Protein AF-0000000087529225 (afdb_homodimer)

pLDDT: mean 86.47, std 19.65, range [31.52, 98.88]

Foldseek 3Di:
DPPPPPDPPPPPCPVPPPAFEEEEEAQDPVVVVVLCVLVVVVPHHYDYHNALVRSLVCCQVVVGQAYEAEQDGPPAGRLRSLLSQCVDPRRVLRAYEYEYQDDDPVVQVSNVVSPHPYYHYPPDDSVRVVVVVVVVSVVSVVVVVVVVVVVVVVVCVVVVPPPPDD/DPPPPPDPPPPPCPVPPPAFEEEEEAQDPVVVVVLCVLVVVVRHHYDYHNALVRSLVCCQVVVGQAYEAEQDGPPAGRLRSLLSQCVDPRRVLRAYEYEYQDDDPVVQVSNVVSPHPYYHYPPDDSVRVVVVVVVVSVVSVVVVVVVVVVVVVVVCVVVVPPPPDD

Solvent-accessible surface area (backbone atoms only — not comparable to full-atom values): 17916 Å² total; per-residue (Å²): 133,80,78,75,76,74,71,75,75,69,75,70,68,75,61,74,73,85,55,55,36,34,35,41,27,36,56,44,70,67,60,46,50,53,51,44,54,56,43,43,76,73,57,35,42,77,46,78,25,57,26,22,62,53,34,44,51,44,42,67,76,64,58,41,54,31,35,40,33,28,40,85,36,61,98,31,27,25,53,56,27,41,31,56,36,48,69,32,89,90,37,41,79,43,46,33,34,37,47,22,76,70,71,49,66,70,50,50,51,50,38,46,72,32,59,40,44,40,78,44,50,56,81,67,53,65,69,51,53,51,38,48,51,51,22,44,40,35,24,43,49,53,49,52,50,50,50,49,52,49,52,53,50,50,50,49,54,60,57,64,64,58,69,80,75,126,134,80,76,73,77,75,69,76,75,67,74,71,69,76,61,74,73,85,55,55,36,33,35,40,27,38,56,44,69,67,61,48,51,53,52,45,53,57,43,42,75,73,56,38,41,77,45,77,26,56,27,22,60,51,32,43,52,42,42,68,75,65,58,41,53,32,35,38,34,29,40,85,35,63,98,32,26,25,54,57,26,41,31,55,36,49,69,32,88,90,35,41,78,43,46,32,35,37,47,22,76,70,70,49,66,70,50,50,51,50,39,47,72,30,59,40,45,41,79,44,50,54,83,67,53,66,68,52,52,51,38,48,52,50,22,44,42,35,24,44,48,52,50,50,50,50,51,50,51,50,52,52,50,50,49,48,53,60,57,64,64,57,69,79,76,125

Radius of gyration: 24.23 Å; Cα contacts (8 Å, |Δi|>4): 514; chains: 2; bounding box: 73×63×76 Å

Structure (mmCIF, N/CA/C/O backbone):
data_AF-0000000087529225-model_v1
#
loop_
_entity.id
_entity.type
_entity.pdbx_description
1 polymer 'Twitching motility two-component system response regulator PilH'
#
loop_
_atom_site.group_PDB
_atom_site.id
_atom_site.type_symbol
_atom_site.label_atom_id
_atom_site.label_alt_id
_atom_site.label_comp_id
_atom_site.label_asym_id
_atom_site.label_entity_id
_atom_site.label_seq_id
_atom_site.pdbx_PDB_ins_code
_atom_site.Cartn_x
_atom_site.Cartn_y
_atom_site.Cartn_z
_atom_site.occupancy
_atom_site.B_iso_or_equiv
_atom_site.auth_seq_id
_atom_site.auth_comp_id
_atom_site.auth_asym_id
_atom_site.auth_atom_id
_atom_site.pdbx_PDB_model_num
ATOM 1 N N . MET A 1 1 ? 51.156 -1.366 -41.594 1 32.38 1 MET A N 1
ATOM 2 C CA . MET A 1 1 ? 49.812 -1.894 -41.406 1 32.38 1 MET A CA 1
ATOM 3 C C . MET A 1 1 ? 49.281 -1.625 -40 1 32.38 1 MET A C 1
ATOM 5 O O . MET A 1 1 ? 49.75 -2.248 -39.062 1 32.38 1 MET A O 1
ATOM 9 N N . VAL A 1 2 ? 48.969 -0.356 -39.781 1 34.97 2 VAL A N 1
ATOM 10 C CA . VAL A 1 2 ? 48.656 0.176 -38.469 1 34.97 2 VAL A CA 1
ATOM 11 C C . VAL A 1 2 ? 47.375 -0.429 -37.969 1 34.97 2 VAL A C 1
ATOM 13 O O . VAL A 1 2 ? 46.312 -0.301 -38.594 1 34.97 2 VAL A O 1
ATOM 16 N N . LYS A 1 3 ? 47.5 -1.558 -37.188 1 36.16 3 LYS A N 1
ATOM 17 C CA . LYS A 1 3 ? 46.375 -2.164 -36.469 1 36.16 3 LYS A CA 1
ATOM 18 C C . LYS A 1 3 ? 45.531 -1.103 -35.781 1 36.16 3 LYS A C 1
ATOM 20 O O . LYS A 1 3 ? 46.031 -0.228 -35.094 1 36.16 3 LYS A O 1
ATOM 25 N N . SER A 1 4 ? 44.344 -0.767 -36.344 1 38.09 4 SER A N 1
ATOM 26 C CA . SER A 1 4 ? 43.344 0.167 -35.844 1 38.09 4 SER A CA 1
ATOM 27 C C . SER A 1 4 ? 42.969 -0.155 -34.406 1 38.09 4 SER A C 1
ATOM 29 O O . SER A 1 4 ? 42.656 -1.3 -34.094 1 38.09 4 SER A O 1
ATOM 31 N N . ARG A 1 5 ? 43.469 0.561 -33.469 1 34.09 5 ARG A N 1
ATOM 32 C CA . ARG A 1 5 ? 43.156 0.469 -32.062 1 34.09 5 ARG A CA 1
ATOM 33 C C . ARG A 1 5 ? 41.656 0.475 -31.828 1 34.09 5 ARG A C 1
ATOM 35 O O . ARG A 1 5 ? 40.969 1.428 -32.219 1 34.09 5 ARG A O 1
ATOM 42 N N . LYS A 1 6 ? 41.031 -0.716 -31.969 1 31.52 6 LYS A N 1
ATOM 43 C CA . LYS A 1 6 ? 39.625 -0.774 -31.594 1 31.52 6 LYS A CA 1
ATOM 44 C C . LYS A 1 6 ? 39.375 -0.018 -30.281 1 31.52 6 LYS A C 1
ATOM 46 O O . LYS A 1 6 ? 40.094 -0.219 -29.297 1 31.52 6 LYS A O 1
ATOM 51 N N . LYS A 1 7 ? 38.812 1.205 -30.375 1 37.34 7 LYS A N 1
ATOM 52 C CA . LYS A 1 7 ? 38.344 1.979 -29.234 1 37.34 7 LYS A CA 1
ATOM 53 C C . LYS A 1 7 ? 37.656 1.089 -28.203 1 37.34 7 LYS A C 1
ATOM 55 O O . LYS A 1 7 ? 36.875 0.217 -28.578 1 37.34 7 LYS A O 1
ATOM 60 N N . PRO A 1 8 ? 38.188 0.922 -27.016 1 37.97 8 PRO A N 1
ATOM 61 C CA . PRO A 1 8 ? 37.5 0.118 -26.016 1 37.97 8 PRO A CA 1
ATOM 62 C C . PRO A 1 8 ? 36 0.405 -25.953 1 37.97 8 PRO A C 1
ATOM 64 O O . PRO A 1 8 ? 35.562 1.538 -26.188 1 37.97 8 PRO A O 1
ATOM 67 N N . SER A 1 9 ? 35.125 -0.559 -26.406 1 38.66 9 SER A N 1
ATOM 68 C CA . SER A 1 9 ? 33.688 -0.423 -26.266 1 38.66 9 SER A CA 1
ATOM 69 C C . SER A 1 9 ? 33.312 0.166 -24.906 1 38.66 9 SER A C 1
ATOM 71 O O . SER A 1 9 ? 33.906 -0.195 -23.891 1 38.66 9 SER A O 1
ATOM 73 N N . THR A 1 10 ? 32.969 1.431 -24.859 1 37.94 10 THR A N 1
ATOM 74 C CA . THR A 1 10 ? 32.375 2.043 -23.672 1 37.94 10 THR A CA 1
ATOM 75 C C . THR A 1 10 ? 31.516 1.026 -22.906 1 37.94 10 THR A C 1
ATOM 77 O O . THR A 1 10 ? 30.75 0.284 -23.516 1 37.94 10 THR A O 1
ATOM 80 N N . PRO A 1 11 ? 32 0.512 -21.812 1 38.72 11 PRO A N 1
ATOM 81 C CA . PRO A 1 11 ? 31.109 -0.382 -21.078 1 38.72 11 PRO A CA 1
ATOM 82 C C . PRO A 1 11 ? 29.641 0.011 -21.219 1 38.72 11 PRO A C 1
ATOM 84 O O . PRO A 1 11 ? 29.297 1.196 -21.141 1 38.72 11 PRO A O 1
ATOM 87 N N . THR A 1 12 ? 28.906 -0.592 -22.109 1 34.75 12 THR A N 1
ATOM 88 C CA . THR A 1 12 ? 27.453 -0.437 -22.047 1 34.75 12 THR A CA 1
ATOM 89 C C . THR A 1 12 ? 26.9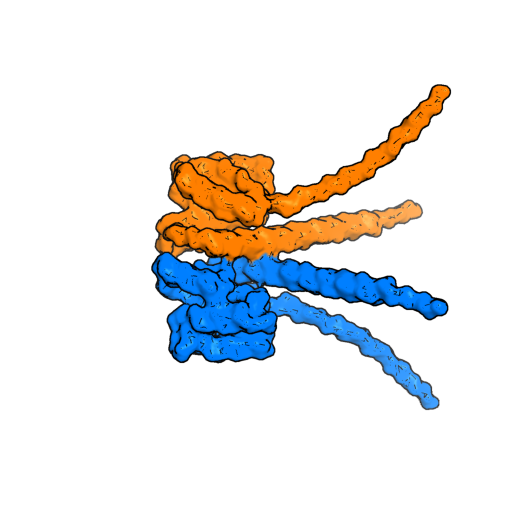84 -0.366 -20.594 1 34.75 12 THR A C 1
ATOM 91 O O . THR A 1 12 ? 27.297 -1.241 -19.797 1 34.75 12 THR A O 1
ATOM 94 N N . HIS A 1 13 ? 27.125 0.715 -19.984 1 36.78 13 HIS A N 1
ATOM 95 C CA . HIS A 1 13 ? 26.344 0.813 -18.75 1 36.78 13 HIS A CA 1
ATOM 96 C C . HIS A 1 13 ? 25.062 -0.027 -18.828 1 36.78 13 HIS A C 1
ATOM 98 O O . HIS A 1 13 ? 24.172 0.275 -19.625 1 36.78 13 HIS A O 1
ATOM 104 N N . GLN A 1 14 ? 25.109 -1.341 -19.078 1 36.12 14 GLN A N 1
ATOM 105 C CA . GLN A 1 14 ? 23.844 -2.037 -18.859 1 36.12 14 GLN A CA 1
ATOM 106 C C . GLN A 1 14 ? 22.953 -1.264 -17.891 1 36.12 14 GLN A C 1
ATOM 108 O O . GLN A 1 14 ? 23.172 -1.301 -16.672 1 36.12 14 GLN A O 1
ATOM 113 N N . GLY A 1 15 ? 22.766 -0.135 -18.094 1 37.72 15 GLY A N 1
ATOM 114 C CA . GLY A 1 15 ? 21.797 0.686 -17.375 1 37.72 15 GLY A CA 1
ATOM 115 C C . GLY A 1 15 ? 20.578 -0.089 -16.906 1 37.72 15 GLY A C 1
ATOM 116 O O . GLY A 1 15 ? 19.984 -0.825 -17.688 1 37.72 15 GLY A O 1
ATOM 117 N N . SER A 1 16 ? 20.438 -0.776 -15.719 1 44.69 16 SER A N 1
ATOM 118 C CA . SER A 1 16 ? 19.25 -1.349 -15.086 1 44.69 16 SER A CA 1
ATOM 119 C C . SER A 1 16 ? 17.969 -0.831 -15.727 1 44.69 16 SER A C 1
ATOM 121 O O . SER A 1 16 ? 17.828 0.375 -15.938 1 44.69 16 SER A O 1
ATOM 123 N N . ASN A 1 17 ? 17.547 -1.465 -16.797 1 48.91 17 ASN A N 1
ATOM 124 C CA . ASN A 1 17 ? 16.266 -1.143 -17.422 1 48.91 17 ASN A CA 1
ATOM 125 C C . ASN A 1 17 ? 15.32 -0.458 -16.453 1 48.91 17 ASN A C 1
ATOM 127 O O . ASN A 1 17 ? 14.938 -1.044 -15.43 1 48.91 17 ASN A O 1
ATOM 131 N N . LEU A 1 18 ? 15.219 0.777 -16.469 1 60.97 18 LEU A N 1
ATOM 132 C CA . LEU A 1 18 ? 14.562 1.818 -15.68 1 60.97 18 LEU A CA 1
ATOM 133 C C . LEU A 1 18 ? 13.086 1.509 -15.5 1 60.97 18 LEU A C 1
ATOM 135 O O . LEU A 1 18 ? 12.461 1.979 -14.539 1 60.97 18 LEU A O 1
ATOM 139 N N . THR A 1 19 ? 12.547 0.558 -16.391 1 83.75 19 THR A N 1
ATOM 140 C CA . THR A 1 19 ? 11.117 0.334 -16.234 1 83.75 19 THR A CA 1
ATOM 141 C C . THR A 1 19 ? 10.859 -0.854 -15.305 1 83.75 19 THR A C 1
ATOM 143 O O . THR A 1 19 ? 11.477 -1.91 -15.453 1 83.75 19 THR A O 1
ATOM 146 N N . LYS A 1 20 ? 10.039 -0.73 -14.383 1 93.38 20 LYS A N 1
ATOM 147 C CA . LYS A 1 20 ? 9.688 -1.783 -13.438 1 93.38 20 LYS A CA 1
ATOM 148 C C . LYS A 1 20 ? 8.75 -2.807 -14.07 1 93.38 20 LYS A C 1
ATOM 150 O O . LYS A 1 20 ? 7.848 -2.443 -14.828 1 93.38 20 LYS A O 1
ATOM 155 N N . LYS A 1 21 ? 9.102 -4.102 -13.883 1 96.75 21 LYS A N 1
ATOM 156 C CA . LYS A 1 21 ? 8.359 -5.223 -14.453 1 96.75 21 LYS A CA 1
ATOM 157 C C . LYS A 1 21 ? 7.344 -5.773 -13.453 1 96.75 21 LYS A C 1
ATOM 159 O O . LYS A 1 21 ? 7.695 -6.09 -12.312 1 96.75 21 LYS A O 1
ATOM 164 N N . LEU A 1 22 ? 6.043 -5.891 -13.906 1 98.44 22 LEU A N 1
ATOM 165 C CA . LEU A 1 22 ? 4.973 -6.418 -13.07 1 98.44 22 LEU A CA 1
ATOM 166 C C . LEU A 1 22 ? 4.422 -7.719 -13.648 1 98.44 22 LEU A C 1
ATOM 168 O O . LEU A 1 22 ? 4.281 -7.852 -14.867 1 98.44 22 LEU A O 1
ATOM 172 N N . LEU A 1 23 ? 4.141 -8.664 -12.789 1 98.81 23 LEU A N 1
ATOM 173 C CA . LEU A 1 23 ? 3.406 -9.867 -13.164 1 98.81 23 LEU A CA 1
ATOM 174 C C . LEU A 1 23 ? 1.959 -9.797 -12.688 1 98.81 23 LEU A C 1
ATOM 176 O O . LEU A 1 23 ? 1.701 -9.602 -11.5 1 98.81 23 LEU A O 1
ATOM 180 N N . VAL A 1 24 ? 1.061 -9.891 -13.648 1 98.88 24 VAL A N 1
ATOM 181 C CA . VAL A 1 24 ? -0.365 -9.906 -13.336 1 98.88 24 VAL A CA 1
ATOM 182 C C . VAL A 1 24 ? -0.939 -11.289 -13.625 1 98.88 24 VAL A C 1
ATOM 184 O O . VAL A 1 24 ? -0.832 -11.789 -14.75 1 98.88 24 VAL A O 1
ATOM 187 N N . VAL A 1 25 ? -1.545 -11.898 -12.586 1 98.88 25 VAL A N 1
ATOM 188 C CA . VAL A 1 25 ? -2.078 -13.25 -12.695 1 98.88 25 VAL A CA 1
ATOM 189 C C . VAL A 1 25 ? -3.588 -13.234 -12.477 1 98.88 25 VAL A C 1
ATOM 191 O O . VAL A 1 25 ? -4.059 -12.883 -11.391 1 98.88 25 VAL A O 1
ATOM 194 N N . ASP A 1 26 ? -4.301 -13.609 -13.477 1 98.69 26 ASP A N 1
ATOM 195 C CA . ASP A 1 26 ? -5.762 -13.633 -13.477 1 98.69 26 ASP A CA 1
ATOM 196 C C . ASP A 1 26 ? -6.301 -14.531 -14.578 1 98.69 26 ASP A C 1
ATOM 198 O O . ASP A 1 26 ? -5.777 -14.547 -15.695 1 98.69 26 ASP A O 1
ATOM 202 N N . ASP A 1 27 ? -7.363 -15.266 -14.266 1 98.12 27 ASP A N 1
ATOM 203 C CA . ASP A 1 27 ? -7.855 -16.172 -15.297 1 98.12 27 ASP A CA 1
ATOM 204 C C . ASP A 1 27 ? -8.875 -15.492 -16.203 1 98.12 27 ASP A C 1
ATOM 206 O O . ASP A 1 27 ? -9.328 -16.078 -17.188 1 98.12 27 ASP A O 1
ATOM 210 N N . SER A 1 28 ? -9.273 -14.297 -15.891 1 97.69 28 SER A N 1
ATOM 211 C CA . SER A 1 28 ? -10.172 -13.516 -16.734 1 97.69 28 SER A CA 1
ATOM 212 C C . SER A 1 28 ? -9.383 -12.68 -17.75 1 97.69 28 SER A C 1
ATOM 214 O O . SER A 1 28 ? -8.703 -11.727 -17.375 1 97.69 28 SER A O 1
ATOM 216 N N . PRO A 1 29 ? -9.516 -13 -19.031 1 97.81 29 PRO A N 1
ATOM 217 C CA . PRO A 1 29 ? -8.828 -12.188 -20.031 1 97.81 29 PRO A CA 1
ATOM 218 C C . PRO A 1 29 ? -9.234 -10.711 -19.984 1 97.81 29 PRO A C 1
ATOM 220 O O . PRO A 1 29 ? -8.414 -9.836 -20.266 1 97.81 29 PRO A O 1
ATOM 223 N N . VAL A 1 30 ? -10.461 -10.445 -19.656 1 97.75 30 VAL A N 1
ATOM 224 C CA . VAL A 1 30 ? -10.969 -9.078 -19.562 1 97.75 30 VAL A CA 1
ATOM 225 C C . VAL A 1 30 ? -10.258 -8.336 -18.438 1 97.75 30 VAL A C 1
ATOM 227 O O . VAL A 1 30 ? -9.789 -7.215 -18.609 1 97.75 30 VAL A O 1
ATOM 230 N N . GLU A 1 31 ? -10.18 -8.984 -17.219 1 97.12 31 GLU A N 1
ATOM 231 C CA . GLU A 1 31 ? -9.492 -8.383 -16.094 1 97.12 31 GLU A CA 1
ATOM 232 C C . GLU A 1 31 ? -8.023 -8.117 -16.406 1 97.12 31 GLU A C 1
ATOM 234 O O . GLU A 1 31 ? -7.488 -7.062 -16.062 1 97.12 31 GLU A O 1
ATOM 239 N N . LEU A 1 32 ? -7.387 -9.102 -17.109 1 98.25 32 LEU A N 1
ATOM 240 C CA . LEU A 1 32 ? -5.988 -8.945 -17.5 1 98.25 32 LEU A CA 1
ATOM 241 C C . LEU A 1 32 ? -5.809 -7.734 -18.406 1 98.25 32 LEU A C 1
ATOM 243 O O . LEU A 1 32 ? -4.863 -6.961 -18.234 1 98.25 32 LEU A O 1
ATOM 247 N N . GLN A 1 33 ? -6.684 -7.555 -19.312 1 98 33 GLN A N 1
ATOM 248 C CA . GLN A 1 33 ? -6.59 -6.457 -20.266 1 98 33 GLN A CA 1
ATOM 249 C C . GLN A 1 33 ? -6.785 -5.109 -19.578 1 98 33 GLN A C 1
ATOM 251 O O . GLN A 1 33 ? -6.09 -4.141 -19.891 1 98 33 GLN A O 1
ATOM 256 N N . ILE A 1 34 ? -7.723 -5.035 -18.656 1 97.31 34 ILE A N 1
ATOM 257 C CA . ILE A 1 34 ? -8 -3.803 -17.922 1 97.31 34 ILE A CA 1
ATOM 258 C C . ILE A 1 34 ? -6.773 -3.393 -17.109 1 97.31 34 ILE A C 1
ATOM 260 O O . ILE A 1 34 ? -6.324 -2.246 -17.203 1 97.31 34 ILE A O 1
ATOM 264 N N . ILE A 1 35 ? -6.215 -4.336 -16.391 1 97.94 35 ILE A N 1
ATOM 265 C CA . ILE A 1 35 ? -5.062 -4.066 -15.531 1 97.94 35 ILE A CA 1
ATOM 266 C C . ILE A 1 35 ? -3.854 -3.715 -16.391 1 97.94 35 ILE A C 1
ATOM 268 O O . ILE A 1 35 ? -3.1 -2.795 -16.062 1 97.94 35 ILE A O 1
ATOM 272 N N . TYR A 1 36 ? -3.719 -4.43 -17.5 1 97.75 36 TYR A N 1
ATOM 273 C CA . TYR A 1 36 ? -2.645 -4.148 -18.438 1 97.75 36 TYR A CA 1
ATOM 274 C C . TYR A 1 36 ? -2.711 -2.705 -18.922 1 97.75 36 TYR A C 1
ATOM 276 O O . TYR A 1 36 ? -1.704 -1.992 -18.906 1 97.75 36 TYR A O 1
ATOM 284 N N . LYS A 1 37 ? -3.836 -2.293 -19.312 1 97.69 37 LYS A N 1
ATOM 285 C CA . LYS A 1 37 ? -4.004 -0.944 -19.844 1 97.69 37 LYS A CA 1
ATOM 286 C C . LYS A 1 37 ? -3.67 0.108 -18.797 1 97.69 37 LYS A C 1
ATOM 288 O O . LYS A 1 37 ? -2.955 1.072 -19.078 1 97.69 37 LYS A O 1
ATOM 293 N N . VAL A 1 38 ? -4.133 -0.126 -17.594 1 97.5 38 VAL A N 1
ATOM 294 C CA . VAL A 1 38 ? -3.934 0.833 -16.516 1 97.5 38 VAL A CA 1
ATOM 295 C C . VAL A 1 38 ? -2.447 0.943 -16.188 1 97.5 38 VAL A C 1
ATOM 297 O O . VAL A 1 38 ? -1.898 2.047 -16.125 1 97.5 38 VAL A O 1
ATOM 300 N N . LEU A 1 39 ? -1.765 -0.178 -16.078 1 97.81 39 LEU A N 1
ATOM 301 C CA . LEU A 1 39 ? -0.396 -0.199 -15.57 1 97.81 39 LEU A CA 1
ATOM 302 C C . LEU A 1 39 ? 0.597 0.114 -16.688 1 97.81 39 LEU A C 1
ATOM 304 O O . LEU A 1 39 ? 1.631 0.742 -16.438 1 97.81 39 LEU A O 1
ATOM 308 N N . SER A 1 40 ? 0.314 -0.345 -17.922 1 97.06 40 SER A N 1
ATOM 309 C CA . SER A 1 40 ? 1.206 -0.045 -19.047 1 97.06 40 SER A CA 1
ATOM 310 C C . SER A 1 40 ? 1.242 1.451 -19.328 1 97.06 40 SER A C 1
ATOM 312 O O . SER A 1 40 ? 2.297 1.999 -19.656 1 97.06 40 SER A O 1
ATOM 314 N N . LYS A 1 41 ? 0.144 2.107 -19.203 1 96.38 41 LYS A N 1
ATOM 315 C CA . LYS A 1 41 ? 0.068 3.549 -19.422 1 96.38 41 LYS A CA 1
ATOM 316 C C . LYS A 1 41 ? 0.923 4.309 -18.422 1 96.38 41 LYS A C 1
ATOM 318 O O . LYS A 1 41 ? 1.427 5.395 -18.719 1 96.38 41 LYS A O 1
ATOM 323 N N . ALA A 1 42 ? 1.09 3.693 -17.281 1 95.25 42 ALA A N 1
ATOM 324 C CA . ALA A 1 42 ? 1.886 4.316 -16.219 1 95.25 42 ALA A CA 1
ATOM 325 C C . ALA A 1 42 ? 3.373 4.047 -16.422 1 95.25 42 ALA A C 1
ATOM 327 O O . ALA A 1 42 ? 4.207 4.508 -15.641 1 95.25 42 ALA A O 1
ATOM 328 N N . GLY A 1 43 ? 3.76 3.211 -17.406 1 95.44 43 GLY A N 1
ATOM 329 C CA . GLY A 1 43 ? 5.156 3.037 -17.781 1 95.44 43 GLY A CA 1
ATOM 330 C C . GLY A 1 43 ? 5.738 1.716 -17.312 1 95.44 43 GLY A C 1
ATOM 331 O O . GLY A 1 43 ? 6.945 1.492 -17.422 1 95.44 43 GLY A O 1
ATOM 332 N N . TYR A 1 44 ? 4.91 0.841 -16.859 1 96.81 44 TYR A N 1
ATOM 333 C CA . TYR A 1 44 ? 5.395 -0.456 -16.391 1 96.81 44 TYR A CA 1
ATOM 334 C C . TYR A 1 44 ? 5.445 -1.455 -17.547 1 96.81 44 TYR A C 1
ATOM 336 O O . TYR A 1 44 ? 4.656 -1.367 -18.484 1 96.81 44 TYR A O 1
ATOM 344 N N . THR A 1 45 ? 6.367 -2.324 -17.453 1 97.25 45 THR A N 1
ATOM 345 C CA . THR A 1 45 ? 6.328 -3.521 -18.297 1 97.25 45 THR A CA 1
ATOM 346 C C . THR A 1 45 ? 5.477 -4.605 -17.641 1 97.25 45 THR A C 1
ATOM 348 O O . THR A 1 45 ? 5.641 -4.902 -16.453 1 97.25 45 THR A O 1
ATOM 351 N N . ILE A 1 46 ? 4.605 -5.215 -18.453 1 98.19 46 ILE A N 1
ATOM 352 C CA . ILE A 1 46 ? 3.639 -6.125 -17.844 1 98.19 46 ILE A CA 1
ATOM 353 C C . ILE A 1 46 ? 3.777 -7.512 -18.469 1 98.19 46 ILE A C 1
ATOM 355 O O . ILE A 1 46 ? 3.768 -7.652 -19.688 1 98.19 46 ILE A O 1
ATOM 359 N N . ILE A 1 47 ? 3.938 -8.453 -17.672 1 98.19 47 ILE A N 1
ATOM 360 C CA . ILE A 1 47 ? 3.76 -9.844 -18.062 1 98.19 47 ILE A CA 1
ATOM 361 C C . ILE A 1 47 ? 2.498 -10.406 -17.406 1 98.19 47 ILE A C 1
ATOM 363 O O . ILE A 1 47 ? 2.129 -10 -16.297 1 98.19 47 ILE A O 1
ATOM 367 N N . THR A 1 48 ? 1.856 -11.336 -18.141 1 98.5 48 THR A N 1
ATOM 368 C CA . THR A 1 48 ? 0.59 -11.852 -17.625 1 98.5 48 THR A CA 1
ATOM 369 C C . THR A 1 48 ? 0.633 -13.375 -17.516 1 98.5 48 THR A C 1
ATOM 371 O O . THR A 1 48 ? 1.442 -14.031 -18.172 1 98.5 48 THR A O 1
ATOM 374 N N . ALA A 1 49 ? -0.108 -13.898 -16.625 1 98.44 49 ALA A N 1
ATOM 375 C CA . ALA A 1 49 ? -0.385 -15.32 -16.469 1 98.44 49 ALA A CA 1
ATOM 376 C C . ALA A 1 49 ? -1.878 -15.57 -16.281 1 98.44 49 ALA A C 1
ATOM 378 O O . ALA A 1 49 ? -2.572 -14.766 -15.648 1 98.44 49 ALA A O 1
ATOM 379 N N . SER A 1 50 ? -2.359 -16.766 -16.688 1 97.94 50 SER A N 1
ATOM 380 C CA . SER A 1 50 ? -3.801 -16.984 -16.719 1 97.94 50 SER A CA 1
ATOM 381 C C . SER A 1 50 ? -4.238 -18 -15.672 1 97.94 50 SER A C 1
ATOM 383 O O . SER A 1 50 ? -5.414 -18.359 -15.602 1 97.94 50 SER A O 1
ATOM 385 N N . ASP A 1 51 ? -3.291 -18.484 -14.953 1 97.94 51 ASP A N 1
ATOM 386 C CA . ASP A 1 51 ? -3.611 -19.359 -13.828 1 97.94 51 ASP A CA 1
ATOM 387 C C . ASP A 1 51 ? -2.479 -19.375 -12.805 1 97.94 51 ASP A C 1
ATOM 389 O O . ASP A 1 51 ? -1.404 -18.812 -13.055 1 97.94 51 ASP A O 1
ATOM 393 N N . GLY A 1 52 ? -2.715 -20 -11.664 1 98.25 52 GLY A N 1
ATOM 394 C CA . GLY A 1 52 ? -1.779 -19.969 -10.555 1 98.25 52 GLY A CA 1
ATOM 395 C C . GLY A 1 52 ? -0.472 -20.672 -10.852 1 98.25 52 GLY A C 1
ATOM 396 O O . GLY A 1 52 ? 0.593 -20.234 -10.406 1 98.25 52 GLY A O 1
ATOM 397 N N . VAL A 1 53 ? -0.552 -21.766 -11.609 1 98.5 53 VAL A N 1
ATOM 398 C CA . VAL A 1 53 ? 0.643 -22.531 -11.953 1 98.5 53 VAL A CA 1
ATOM 399 C C . VAL A 1 53 ? 1.556 -21.688 -12.844 1 98.5 53 VAL A C 1
ATOM 401 O O . VAL A 1 53 ? 2.748 -21.547 -12.562 1 98.5 53 VAL A O 1
ATOM 404 N N . GLU A 1 54 ? 0.963 -21.109 -13.805 1 98.44 54 GLU A N 1
ATOM 405 C CA . GLU A 1 54 ? 1.72 -20.234 -14.695 1 98.44 54 GLU A CA 1
ATOM 406 C C . GLU A 1 54 ? 2.285 -19.031 -13.945 1 98.44 54 GLU A C 1
ATOM 408 O O . GLU A 1 54 ? 3.402 -18.594 -14.219 1 98.44 54 GLU A O 1
ATOM 413 N N . GLY A 1 55 ? 1.497 -18.5 -13.008 1 98.69 55 GLY A N 1
ATOM 414 C CA . GLY A 1 55 ? 1.945 -17.391 -12.195 1 98.69 55 GLY A CA 1
ATOM 415 C C . GLY A 1 55 ? 3.205 -17.688 -11.406 1 98.69 55 GLY A C 1
ATOM 416 O O . GLY A 1 55 ? 4.145 -16.891 -11.391 1 98.69 55 GLY A O 1
ATOM 417 N N . VAL A 1 56 ? 3.227 -18.828 -10.805 1 98.69 56 VAL A N 1
ATOM 418 C CA . VAL A 1 56 ? 4.375 -19.234 -10 1 98.69 56 VAL A CA 1
ATOM 419 C C . VAL A 1 56 ? 5.586 -19.453 -10.898 1 98.69 56 VAL A C 1
ATOM 421 O O . VAL A 1 56 ? 6.699 -19.031 -10.57 1 98.69 56 VAL A O 1
ATOM 424 N N . GLU A 1 57 ? 5.34 -20.109 -12.031 1 98.62 57 GLU A N 1
ATOM 425 C CA . GLU A 1 57 ? 6.418 -20.375 -12.984 1 98.62 57 GLU A CA 1
ATOM 426 C C . GLU A 1 57 ? 7.043 -19.078 -13.492 1 98.62 57 GLU A C 1
ATOM 428 O O . GLU A 1 57 ? 8.266 -18.938 -13.539 1 98.62 57 GLU A O 1
ATOM 433 N N . LYS A 1 58 ? 6.23 -18.125 -13.797 1 98.69 58 LYS A N 1
ATOM 434 C CA . LYS A 1 58 ? 6.723 -16.859 -14.352 1 98.69 58 LYS A CA 1
ATOM 435 C C . LYS A 1 58 ? 7.375 -16 -13.273 1 98.69 58 LYS A C 1
ATOM 437 O O . LYS A 1 58 ? 8.312 -15.258 -13.547 1 98.69 58 LYS A O 1
ATOM 442 N N . ALA A 1 59 ? 6.852 -16.094 -12.039 1 98.56 59 ALA A N 1
ATOM 443 C CA . ALA A 1 59 ? 7.523 -15.406 -10.938 1 98.56 59 ALA A CA 1
ATOM 444 C C . ALA A 1 59 ? 8.977 -15.859 -10.82 1 98.56 59 ALA A C 1
ATOM 446 O O . ALA A 1 59 ? 9.875 -15.031 -10.625 1 98.56 59 ALA A O 1
ATOM 447 N N . LEU A 1 60 ? 9.156 -17.156 -11.008 1 98.06 60 LEU A N 1
ATOM 448 C CA . LEU A 1 60 ? 10.484 -17.75 -10.875 1 98.06 60 LEU A CA 1
ATOM 449 C C . LEU A 1 60 ? 11.359 -17.406 -12.07 1 98.06 60 LEU A C 1
ATOM 451 O O . LEU A 1 6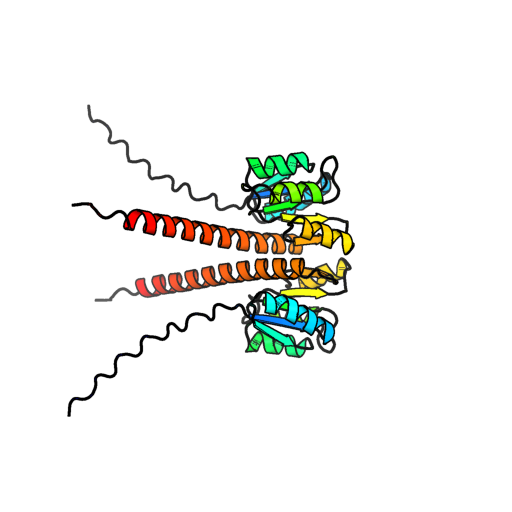0 ? 12.531 -17.047 -11.906 1 98.06 60 LEU A O 1
ATOM 455 N N . SER A 1 61 ? 10.812 -17.453 -13.25 1 98.06 61 SER A N 1
ATOM 456 C CA . SER A 1 61 ? 11.617 -17.312 -14.461 1 98.06 61 SER A CA 1
ATOM 457 C C . SER A 1 61 ? 11.875 -15.836 -14.773 1 98.06 61 SER A C 1
ATOM 459 O O . SER A 1 61 ? 12.961 -15.477 -15.234 1 98.06 61 SER A O 1
ATOM 461 N N . GLU A 1 62 ? 10.898 -14.906 -14.477 1 97.12 62 GLU A N 1
ATOM 462 C CA . GLU A 1 62 ? 10.977 -13.516 -14.922 1 97.12 62 GLU A CA 1
ATOM 463 C C . GLU A 1 62 ? 11.438 -12.602 -13.789 1 97.12 62 GLU A C 1
ATOM 465 O O . GLU A 1 62 ? 11.875 -11.477 -14.031 1 97.12 62 GLU A O 1
ATOM 470 N N . LYS A 1 63 ? 11.242 -13.047 -12.555 1 95.12 63 LYS A N 1
ATOM 471 C CA . LYS A 1 63 ? 11.641 -12.289 -11.367 1 95.12 63 LYS A CA 1
ATOM 472 C C . LYS A 1 63 ? 11.109 -10.859 -11.438 1 95.12 63 LYS A C 1
ATOM 474 O O . LYS A 1 63 ? 11.891 -9.898 -11.391 1 95.12 63 LYS A O 1
ATOM 479 N N . PRO A 1 64 ? 9.789 -10.719 -11.516 1 97.38 64 PRO A N 1
ATOM 480 C CA . PRO A 1 64 ? 9.203 -9.383 -11.586 1 97.38 64 PRO A CA 1
ATOM 481 C C . PRO A 1 64 ? 9.453 -8.562 -10.32 1 97.38 64 PRO A C 1
ATOM 483 O O . PRO A 1 64 ? 9.883 -9.109 -9.297 1 97.38 64 PRO A O 1
ATOM 486 N N . ASP A 1 65 ? 9.195 -7.238 -10.414 1 96.25 65 ASP A N 1
ATOM 487 C CA . ASP A 1 65 ? 9.398 -6.348 -9.281 1 96.25 65 ASP A CA 1
ATOM 488 C C . ASP A 1 65 ? 8.188 -6.383 -8.336 1 96.25 65 ASP A C 1
ATOM 490 O O . ASP A 1 65 ? 8.289 -5.977 -7.18 1 96.25 65 ASP A O 1
ATOM 494 N N . LEU A 1 66 ? 7.07 -6.836 -8.867 1 97.88 66 LEU A N 1
ATOM 495 C CA . LEU A 1 66 ? 5.832 -6.93 -8.102 1 97.88 66 LEU A CA 1
ATOM 496 C C . LEU A 1 66 ? 4.84 -7.863 -8.789 1 97.88 66 LEU A C 1
ATOM 498 O O . LEU A 1 66 ? 4.805 -7.941 -10.023 1 97.88 66 LEU A O 1
ATOM 502 N N . ILE A 1 67 ? 4.023 -8.539 -7.996 1 98.75 67 ILE A N 1
ATOM 503 C CA . ILE A 1 67 ? 3.029 -9.469 -8.523 1 98.75 67 ILE A CA 1
ATOM 504 C C . ILE A 1 67 ? 1.637 -9.047 -8.055 1 98.75 67 ILE A C 1
ATOM 506 O O . ILE A 1 67 ? 1.424 -8.797 -6.867 1 98.75 67 ILE A O 1
ATOM 510 N N . ILE A 1 68 ? 0.737 -8.922 -8.969 1 98.81 68 ILE A N 1
ATOM 511 C CA . ILE A 1 68 ? -0.689 -8.812 -8.68 1 98.81 68 ILE A CA 1
ATOM 512 C C . ILE A 1 68 ? -1.372 -10.156 -8.953 1 98.81 68 ILE A C 1
ATOM 514 O O . ILE A 1 68 ? -1.277 -10.688 -10.055 1 98.81 68 ILE A O 1
ATOM 518 N N . LEU A 1 69 ? -2.074 -10.656 -7.969 1 98.81 69 LEU A N 1
ATOM 519 C CA . LEU A 1 69 ? -2.502 -12.047 -8 1 98.81 69 LEU A CA 1
ATOM 520 C C . LEU A 1 69 ? -3.979 -12.172 -7.648 1 98.81 69 LEU A C 1
ATOM 522 O O . LEU A 1 69 ? -4.387 -11.812 -6.543 1 98.81 69 LEU A O 1
ATOM 526 N N . ASP A 1 70 ? -4.777 -12.711 -8.523 1 98.44 70 ASP A N 1
ATOM 527 C CA . ASP A 1 70 ? -6.172 -13.023 -8.234 1 98.44 70 ASP A CA 1
ATOM 528 C C . ASP A 1 70 ? -6.285 -14.234 -7.316 1 98.44 70 ASP A C 1
ATOM 530 O O . ASP A 1 70 ? -5.457 -15.148 -7.383 1 98.44 70 ASP A O 1
ATOM 534 N N . VAL A 1 71 ? -7.332 -14.305 -6.578 1 98 71 VAL A N 1
ATOM 535 C CA . VAL A 1 71 ? -7.527 -15.414 -5.652 1 98 71 VAL A CA 1
ATOM 536 C C . VAL A 1 71 ? -8.266 -16.547 -6.359 1 98 71 VAL A C 1
ATOM 538 O O . VAL A 1 71 ? -7.875 -17.719 -6.258 1 98 71 VAL A O 1
ATOM 541 N N . LEU A 1 72 ? -9.336 -16.203 -7.047 1 97.19 72 LEU A N 1
ATOM 542 C CA . LEU A 1 72 ? -10.164 -17.219 -7.688 1 97.19 72 LEU A CA 1
ATOM 543 C C . LEU A 1 72 ? -9.633 -17.562 -9.07 1 97.19 72 LEU A C 1
ATOM 545 O O . LEU A 1 72 ? -9.883 -16.844 -10.039 1 97.19 72 LEU A O 1
ATOM 549 N N . MET A 1 73 ? -8.914 -18.609 -9.148 1 96.88 73 MET A N 1
ATOM 550 C CA . MET A 1 73 ? -8.352 -19.109 -10.398 1 96.88 73 MET A CA 1
ATOM 551 C C . MET A 1 73 ? -8.406 -20.625 -10.461 1 96.88 73 MET A C 1
ATOM 553 O O . MET A 1 73 ? -8.43 -21.297 -9.422 1 96.88 73 MET A O 1
ATOM 557 N N . PRO A 1 74 ? -8.438 -21.141 -11.633 1 93.75 74 PRO A N 1
ATOM 558 C CA . PRO A 1 74 ? -8.383 -22.594 -11.773 1 93.75 74 PRO A CA 1
ATOM 559 C C . PRO A 1 74 ? -7.016 -23.172 -11.398 1 93.75 74 PRO A C 1
ATOM 561 O O . PRO A 1 74 ? -6.039 -22.438 -11.281 1 93.75 74 PRO A O 1
ATOM 564 N N . LYS A 1 75 ? -6.926 -24.578 -11.141 1 93.69 75 LYS A N 1
ATOM 565 C CA . LYS A 1 75 ? -5.703 -25.297 -10.805 1 93.69 75 LYS A CA 1
ATOM 566 C C . LYS A 1 75 ? -5.188 -24.891 -9.43 1 93.69 75 LYS A C 1
ATOM 568 O O . LYS A 1 75 ? -5.703 -25.344 -8.406 1 93.69 75 LYS A O 1
ATOM 573 N N . LYS A 1 76 ? -4.352 -23.891 -9.492 1 96.31 76 LYS A N 1
ATOM 574 C CA . LYS A 1 76 ? -3.803 -23.312 -8.273 1 96.31 76 LYS A CA 1
ATOM 575 C C . LYS A 1 76 ? -4.422 -21.938 -7.992 1 96.31 76 LYS A C 1
ATOM 577 O O . LYS A 1 76 ? -4.305 -21.016 -8.805 1 96.31 76 LYS A O 1
ATOM 582 N N . ASN A 1 77 ? -5.125 -21.859 -6.836 1 97.44 77 ASN A N 1
ATOM 583 C CA . ASN A 1 77 ? -5.758 -20.578 -6.566 1 97.44 77 ASN A CA 1
ATOM 584 C C . ASN A 1 77 ? -4.754 -19.562 -6.031 1 97.44 77 ASN A C 1
ATOM 586 O O . ASN A 1 77 ? -3.582 -19.891 -5.824 1 97.44 77 ASN A O 1
ATOM 590 N N . GLY A 1 78 ? -5.203 -18.359 -5.82 1 98.31 78 GLY A N 1
ATOM 591 C CA . GLY A 1 78 ? -4.309 -17.281 -5.449 1 98.31 78 GLY A CA 1
ATOM 592 C C . GLY A 1 78 ? -3.625 -17.5 -4.113 1 98.31 78 GLY A C 1
ATOM 593 O O . GLY A 1 78 ? -2.49 -17.062 -3.908 1 98.31 78 GLY A O 1
ATOM 594 N N . PHE A 1 79 ? -4.312 -18.172 -3.156 1 98.38 79 PHE A N 1
ATOM 595 C CA . PHE A 1 79 ? -3.711 -18.453 -1.858 1 98.38 79 PHE A CA 1
ATOM 596 C C . PHE A 1 79 ? -2.574 -19.469 -2 1 98.38 79 PHE A C 1
ATOM 598 O O . PHE A 1 79 ? -1.494 -19.266 -1.436 1 98.38 79 PHE A O 1
ATOM 605 N N . GLN A 1 80 ? -2.799 -20.422 -2.746 1 98.56 80 GLN A N 1
ATOM 606 C CA . GLN A 1 80 ? -1.79 -21.453 -2.994 1 98.56 80 GLN A CA 1
ATOM 607 C C . GLN A 1 80 ? -0.602 -20.875 -3.764 1 98.56 80 GLN A C 1
ATOM 609 O O . GLN A 1 80 ? 0.551 -21.156 -3.436 1 98.56 80 GLN A O 1
ATOM 614 N N . ALA A 1 81 ? -0.918 -20.094 -4.754 1 98.75 81 ALA A N 1
ATOM 615 C CA . ALA A 1 81 ? 0.142 -19.469 -5.543 1 98.75 81 ALA A CA 1
ATOM 616 C C . ALA A 1 81 ? 0.988 -18.531 -4.684 1 98.75 81 ALA A C 1
ATOM 618 O O . ALA A 1 81 ? 2.219 -18.562 -4.762 1 98.75 81 ALA A O 1
ATOM 619 N N . CYS A 1 82 ? 0.324 -17.719 -3.904 1 98.75 82 CYS A N 1
ATOM 620 C CA . CYS A 1 82 ? 1.02 -16.797 -3.01 1 98.75 82 CYS A CA 1
ATOM 621 C C . CYS A 1 82 ? 1.944 -17.562 -2.062 1 98.75 82 CYS A C 1
ATOM 623 O O . CYS A 1 82 ? 3.102 -17.172 -1.884 1 98.75 82 CYS A O 1
ATOM 625 N N . ARG A 1 83 ? 1.424 -18.641 -1.511 1 98.69 83 ARG A N 1
ATOM 626 C CA . ARG A 1 83 ? 2.227 -19.469 -0.613 1 98.69 83 ARG A CA 1
ATOM 627 C C . ARG A 1 83 ? 3.463 -20 -1.323 1 98.69 83 ARG A C 1
ATOM 629 O O . ARG A 1 83 ? 4.566 -19.953 -0.777 1 98.69 83 ARG A O 1
ATOM 636 N N . SER A 1 84 ? 3.291 -20.469 -2.488 1 98.69 84 SER A N 1
ATOM 637 C CA . SER A 1 84 ? 4.395 -21.016 -3.268 1 98.69 84 SER A CA 1
ATOM 638 C C . SER A 1 84 ? 5.457 -19.969 -3.541 1 98.69 84 SER A C 1
ATOM 640 O O . SER A 1 84 ? 6.656 -20.219 -3.393 1 98.69 84 SER A O 1
ATOM 642 N N . ILE A 1 85 ? 5.039 -18.766 -3.885 1 98.56 85 ILE A N 1
ATOM 643 C CA . ILE A 1 85 ? 5.941 -17.672 -4.223 1 98.56 85 ILE A CA 1
ATOM 644 C C . ILE A 1 85 ? 6.711 -17.234 -2.98 1 98.56 85 ILE A C 1
ATOM 646 O O . ILE A 1 85 ? 7.926 -17.031 -3.033 1 98.56 85 ILE A O 1
ATOM 650 N N . LYS A 1 86 ? 5.992 -17.172 -1.874 1 98.25 86 LYS A N 1
ATOM 651 C CA . LYS A 1 86 ? 6.551 -16.609 -0.648 1 98.25 86 LYS A CA 1
ATOM 652 C C . LYS A 1 86 ? 7.375 -17.656 0.106 1 98.25 86 LYS A C 1
ATOM 654 O O . LYS A 1 86 ? 8.141 -17.312 1.009 1 98.25 86 LYS A O 1
ATOM 659 N N . SER A 1 87 ? 7.254 -18.891 -0.308 1 97.94 87 SER A N 1
ATOM 660 C CA . SER A 1 87 ? 8.023 -19.953 0.336 1 97.94 87 SER A CA 1
ATOM 661 C C . SER A 1 87 ? 9.297 -20.25 -0.437 1 97.94 87 SER A C 1
ATOM 663 O O . SER A 1 87 ? 10.133 -21.047 0.012 1 97.94 87 SER A O 1
ATOM 665 N N . CYS A 1 88 ? 9.477 -19.719 -1.555 1 97.75 88 CYS A N 1
ATOM 666 C CA . CYS A 1 88 ? 10.648 -19.938 -2.396 1 97.75 88 CYS A CA 1
ATOM 667 C C . CYS A 1 88 ? 11.695 -18.875 -2.152 1 97.75 88 CYS A C 1
ATOM 669 O O . CYS A 1 88 ? 11.43 -17.688 -2.344 1 97.75 88 CYS A O 1
ATOM 671 N N . PRO A 1 89 ? 12.93 -19.188 -1.815 1 96.06 89 PRO A N 1
ATOM 672 C CA . PRO A 1 89 ? 13.992 -18.219 -1.521 1 96.06 89 PRO A CA 1
ATOM 673 C C . PRO A 1 89 ? 14.234 -17.25 -2.67 1 96.06 89 PRO A C 1
ATOM 675 O O . PRO A 1 89 ? 14.578 -16.078 -2.438 1 96.06 89 PRO A O 1
ATOM 678 N N . GLU A 1 90 ? 13.961 -17.672 -3.818 1 95.5 90 GLU A N 1
ATOM 679 C CA . GLU A 1 90 ? 14.266 -16.859 -4.996 1 95.5 90 GLU A CA 1
ATOM 680 C C . GLU A 1 90 ? 13.172 -15.82 -5.242 1 95.5 90 GLU A C 1
ATOM 682 O O . GLU A 1 90 ? 13.398 -14.828 -5.938 1 95.5 90 GLU A O 1
ATOM 687 N N . THR A 1 91 ? 11.953 -16.047 -4.66 1 97.31 91 THR A N 1
ATOM 688 C CA . THR A 1 91 ? 10.852 -15.164 -5.035 1 97.31 91 THR A CA 1
ATOM 689 C C . THR A 1 91 ? 10.195 -14.555 -3.801 1 97.31 91 THR A C 1
ATOM 691 O O . THR A 1 91 ? 9.367 -13.648 -3.912 1 97.31 91 THR A O 1
ATOM 694 N N . GLN A 1 92 ? 10.57 -14.945 -2.611 1 96.19 92 GLN A N 1
ATOM 695 C CA . GLN A 1 92 ? 9.898 -14.57 -1.373 1 96.19 92 GLN A CA 1
ATOM 696 C C . GLN A 1 92 ? 9.977 -13.062 -1.142 1 96.19 92 GLN A C 1
ATOM 698 O O . GLN A 1 92 ? 9.133 -12.492 -0.452 1 96.19 92 GLN A O 1
ATOM 703 N N . HIS A 1 93 ? 10.953 -12.398 -1.76 1 93.62 93 HIS A N 1
ATOM 704 C CA . HIS A 1 93 ? 11.164 -10.969 -1.544 1 93.62 93 HIS A CA 1
ATOM 705 C C . HIS A 1 93 ? 10.273 -10.141 -2.453 1 93.62 93 HIS A C 1
ATOM 707 O O . HIS A 1 93 ? 10.133 -8.93 -2.252 1 93.62 93 HIS A O 1
ATOM 713 N N . ILE A 1 94 ? 9.711 -10.75 -3.439 1 95.62 94 ILE A N 1
ATOM 714 C CA . ILE A 1 94 ? 8.875 -10.016 -4.387 1 95.62 94 ILE A CA 1
ATOM 715 C C . ILE A 1 94 ? 7.551 -9.648 -3.727 1 95.62 94 ILE A C 1
ATOM 717 O O . ILE A 1 94 ? 6.852 -10.523 -3.199 1 95.62 94 ILE A O 1
ATOM 721 N N . PRO A 1 95 ? 7.152 -8.406 -3.715 1 97.88 95 PRO A N 1
ATOM 722 C CA . PRO A 1 95 ? 5.848 -8.047 -3.154 1 97.88 95 PRO A CA 1
ATOM 723 C C . PRO A 1 95 ? 4.684 -8.672 -3.924 1 97.88 95 PRO A C 1
ATOM 725 O O . PRO A 1 95 ? 4.691 -8.68 -5.156 1 97.88 95 PRO A O 1
ATOM 728 N N . VAL A 1 96 ? 3.719 -9.18 -3.17 1 98.56 96 VAL A N 1
ATOM 729 C CA . VAL A 1 96 ? 2.521 -9.766 -3.764 1 98.56 96 VAL A CA 1
ATOM 730 C C . VAL A 1 96 ? 1.284 -9.016 -3.277 1 98.56 96 VAL A C 1
ATOM 732 O O . VAL A 1 96 ? 1.04 -8.922 -2.072 1 98.56 96 VAL A O 1
ATOM 735 N N . ILE A 1 97 ? 0.557 -8.469 -4.191 1 98.5 97 ILE A N 1
ATOM 736 C CA . ILE A 1 97 ? -0.747 -7.879 -3.916 1 98.5 97 ILE A CA 1
ATOM 737 C C . ILE A 1 97 ? -1.853 -8.82 -4.387 1 98.5 97 ILE A C 1
ATOM 739 O O . ILE A 1 97 ? -1.97 -9.102 -5.582 1 98.5 97 ILE A O 1
ATOM 743 N N . LEU A 1 98 ? -2.607 -9.305 -3.449 1 98.31 98 LEU A N 1
ATOM 744 C CA . LEU A 1 98 ? -3.809 -10.039 -3.826 1 98.31 98 LEU A CA 1
ATOM 745 C C . LEU A 1 98 ? -4.926 -9.086 -4.23 1 98.31 98 LEU A C 1
ATOM 747 O O . LEU A 1 98 ? -5.195 -8.109 -3.527 1 98.31 98 LEU A O 1
ATOM 751 N N . LEU A 1 99 ? -5.492 -9.273 -5.367 1 97.25 99 LEU A N 1
ATOM 752 C CA . LEU A 1 99 ? -6.621 -8.5 -5.883 1 97.25 99 LEU A CA 1
ATOM 753 C C . LEU A 1 99 ? -7.789 -9.422 -6.23 1 97.25 99 LEU A C 1
ATOM 755 O O . LEU A 1 99 ? -7.73 -10.156 -7.223 1 97.25 99 LEU A O 1
ATOM 759 N N . SER A 1 100 ? -8.891 -9.32 -5.453 1 95.56 100 SER A N 1
ATOM 760 C CA . SER A 1 100 ? -9.891 -10.367 -5.582 1 95.56 100 SER A CA 1
ATOM 761 C C . SER A 1 100 ? -11.297 -9.836 -5.309 1 95.56 100 SER A C 1
ATOM 763 O O . SER A 1 100 ? -11.453 -8.812 -4.637 1 95.56 100 SER A O 1
ATOM 765 N N . SER A 1 101 ? -12.273 -10.594 -5.785 1 94.31 101 SER A N 1
ATOM 766 C CA . SER A 1 101 ? -13.672 -10.32 -5.48 1 94.31 101 SER A CA 1
ATOM 767 C C . SER A 1 101 ? -14.055 -10.867 -4.105 1 94.31 101 SER A C 1
ATOM 769 O O . SER A 1 101 ? -15.102 -10.516 -3.564 1 94.31 101 SER A O 1
ATOM 771 N N . LYS A 1 102 ? -13.289 -11.758 -3.574 1 93.5 102 LYS A N 1
ATOM 772 C CA . LYS A 1 102 ? -13.508 -12.227 -2.211 1 93.5 102 LYS A CA 1
ATOM 773 C C . LYS A 1 102 ? -13.164 -11.141 -1.192 1 93.5 102 LYS A C 1
ATOM 775 O O . LYS A 1 102 ? -12.008 -10.727 -1.083 1 93.5 102 LYS A O 1
ATOM 780 N N . SER A 1 103 ? -14.125 -10.742 -0.41 1 90.56 103 SER A N 1
ATOM 781 C CA . SER A 1 103 ? -13.906 -9.539 0.392 1 90.56 103 SER A CA 1
ATOM 782 C C . SER A 1 103 ? -14.148 -9.812 1.873 1 90.56 103 SER A C 1
ATOM 784 O O . SER A 1 103 ? -14.031 -8.906 2.703 1 90.56 103 SER A O 1
ATOM 786 N N . GLU A 1 104 ? -14.406 -11.062 2.199 1 92.62 104 GLU A N 1
ATOM 787 C CA . GLU A 1 104 ? -14.711 -11.352 3.598 1 92.62 104 GLU A CA 1
ATOM 788 C C . GLU A 1 104 ? -13.453 -11.273 4.457 1 92.62 104 GLU A C 1
ATOM 790 O O . GLU A 1 104 ? -12.352 -11.578 3.99 1 92.62 104 GLU A O 1
ATOM 795 N N . PRO A 1 105 ? -13.625 -10.93 5.703 1 91.69 105 PRO A N 1
ATOM 796 C CA . PRO A 1 105 ? -12.477 -10.852 6.605 1 91.69 105 PRO A CA 1
ATOM 797 C C . PRO A 1 105 ? -11.648 -12.141 6.609 1 91.69 105 PRO A C 1
ATOM 799 O O . PRO A 1 105 ? -10.422 -12.086 6.688 1 91.69 105 PRO A O 1
ATOM 802 N N . ALA A 1 106 ? -12.367 -13.312 6.516 1 95.31 106 ALA A N 1
ATOM 803 C CA . ALA A 1 106 ? -11.672 -14.602 6.488 1 95.31 106 ALA A CA 1
ATOM 804 C C . ALA A 1 106 ? -10.766 -14.703 5.266 1 95.31 106 ALA A C 1
ATOM 806 O O . ALA A 1 106 ? -9.664 -15.258 5.344 1 95.31 106 ALA A O 1
ATOM 807 N N . ASP A 1 107 ? -11.148 -14.141 4.172 1 95.5 107 ASP A N 1
ATOM 808 C CA . ASP A 1 107 ? -10.344 -14.156 2.953 1 95.5 107 ASP A CA 1
ATOM 809 C C . ASP A 1 107 ? -9.07 -13.32 3.125 1 95.5 107 ASP A C 1
ATOM 811 O O . ASP A 1 107 ? -7.98 -13.766 2.758 1 95.5 107 ASP A O 1
ATOM 815 N N . LYS A 1 108 ? -9.242 -12.164 3.676 1 93.62 108 LYS A N 1
ATOM 816 C CA . LYS A 1 108 ? -8.109 -11.281 3.936 1 93.62 108 LYS A CA 1
ATOM 817 C C . LYS A 1 108 ? -7.117 -11.922 4.898 1 93.62 108 LYS A C 1
ATOM 819 O O . LYS A 1 108 ? -5.906 -11.875 4.672 1 93.62 108 LYS A O 1
ATOM 824 N N . PHE A 1 109 ? -7.656 -12.602 5.898 1 95.38 109 PHE A N 1
ATOM 825 C CA . PHE A 1 109 ? -6.824 -13.312 6.867 1 95.38 109 PHE A CA 1
ATOM 826 C C . PHE A 1 109 ? -5.992 -14.383 6.18 1 95.38 109 PHE A C 1
ATOM 828 O O . PHE A 1 109 ? -4.773 -14.453 6.367 1 95.38 109 PHE A O 1
ATOM 835 N N . TRP A 1 110 ? -6.625 -15.109 5.348 1 96.19 110 TRP A N 1
ATOM 836 C CA . TRP A 1 110 ? -5.938 -16.219 4.676 1 96.19 110 TRP A CA 1
ATOM 837 C C . TRP A 1 110 ? -4.895 -15.688 3.695 1 96.19 110 TRP A C 1
ATOM 839 O O . TRP A 1 110 ? -3.807 -16.25 3.57 1 96.19 110 TRP A O 1
ATOM 849 N N . GLY A 1 111 ? -5.207 -14.617 3.018 1 97.19 111 GLY A N 1
ATOM 850 C CA . GLY A 1 111 ? -4.246 -14 2.119 1 97.19 111 GLY A CA 1
ATOM 851 C C . GLY A 1 111 ? -2.98 -13.547 2.82 1 97.19 111 GLY A C 1
ATOM 852 O O . GLY A 1 111 ? -1.872 -13.867 2.381 1 97.19 111 GLY A O 1
ATOM 853 N N . MET A 1 112 ? -3.172 -12.891 3.941 1 95.88 112 MET A N 1
ATOM 854 C CA . MET A 1 112 ? -2.033 -12.398 4.707 1 95.88 112 MET A CA 1
ATOM 855 C C . MET A 1 112 ? -1.242 -13.547 5.316 1 95.88 112 MET A C 1
ATOM 857 O O . MET A 1 112 ? -0.01 -13.516 5.34 1 95.88 112 MET A O 1
ATOM 861 N N . LYS A 1 113 ? -1.913 -14.562 5.715 1 96.12 113 LYS A N 1
ATOM 862 C CA . LYS A 1 113 ? -1.288 -15.742 6.309 1 96.12 113 LYS A CA 1
ATOM 863 C C . LYS A 1 113 ? -0.373 -16.438 5.305 1 96.12 113 LYS A C 1
ATOM 865 O O . LYS A 1 113 ? 0.649 -17.016 5.688 1 96.12 113 LYS A O 1
ATOM 870 N N . GLN A 1 114 ? -0.726 -16.297 4.027 1 97.56 114 GLN A N 1
ATOM 871 C CA . GLN A 1 114 ? 0.067 -16.953 2.996 1 97.56 114 GLN A CA 1
ATOM 872 C C . GLN A 1 114 ? 1.274 -16.109 2.602 1 97.56 114 GLN A C 1
ATOM 874 O O . GLN A 1 114 ? 2.094 -16.531 1.781 1 97.56 114 GLN A O 1
ATOM 879 N N . GLY A 1 115 ? 1.307 -14.891 3.105 1 97.19 115 GLY A N 1
ATOM 880 C CA . GLY A 1 115 ? 2.492 -14.078 2.895 1 97.19 115 GLY A CA 1
ATOM 881 C C . GLY A 1 115 ? 2.236 -12.867 2.012 1 97.19 115 GLY A C 1
ATOM 882 O O . GLY A 1 115 ? 3.164 -12.125 1.684 1 97.19 115 GLY A O 1
ATOM 883 N N . ALA A 1 116 ? 0.991 -12.594 1.627 1 98.12 116 ALA A N 1
ATOM 884 C CA . ALA A 1 116 ? 0.677 -11.438 0.792 1 98.12 116 ALA A CA 1
ATOM 885 C C . ALA A 1 116 ? 1.085 -10.133 1.48 1 98.12 116 ALA A C 1
ATOM 887 O O . ALA A 1 116 ? 1.039 -10.031 2.709 1 98.12 116 ALA A O 1
ATOM 888 N N . ASP A 1 117 ? 1.464 -9.203 0.669 1 96.69 117 ASP A N 1
ATOM 889 C CA . ASP A 1 117 ? 1.864 -7.898 1.199 1 96.69 117 ASP A CA 1
ATOM 890 C C . ASP A 1 117 ? 0.663 -6.965 1.329 1 96.69 117 ASP A C 1
ATOM 892 O O . ASP A 1 117 ? 0.675 -6.039 2.141 1 96.69 117 ASP A O 1
ATOM 896 N N . LEU A 1 118 ? -0.266 -7.203 0.52 1 97.06 118 LEU A N 1
ATOM 897 C CA . LEU A 1 118 ? -1.491 -6.414 0.521 1 97.06 118 LEU A CA 1
ATOM 898 C C . LEU A 1 118 ? -2.658 -7.219 -0.042 1 97.06 118 LEU A C 1
ATOM 900 O O . LEU A 1 118 ? -2.469 -8.062 -0.918 1 97.06 118 LEU A O 1
ATOM 904 N N . TYR A 1 119 ? -3.812 -7.016 0.526 1 96.44 119 TYR A N 1
ATOM 905 C CA . TYR A 1 119 ? -5.062 -7.582 0.032 1 96.44 119 TYR A CA 1
ATOM 906 C C . TYR A 1 119 ? -6.035 -6.484 -0.383 1 96.44 119 TYR A C 1
ATOM 908 O O . TYR A 1 119 ? -6.461 -5.676 0.447 1 96.44 119 TYR A O 1
ATOM 916 N N . LEU A 1 120 ? -6.359 -6.449 -1.645 1 95.44 120 LEU A N 1
ATOM 917 C CA . LEU A 1 120 ? -7.293 -5.473 -2.191 1 95.44 120 LEU A CA 1
ATOM 918 C C . LEU A 1 120 ? -8.516 -6.16 -2.783 1 95.44 120 LEU A C 1
ATOM 920 O O . LEU A 1 120 ? -8.406 -7.246 -3.355 1 95.44 120 LEU A O 1
ATOM 924 N N . THR A 1 121 ? -9.633 -5.438 -2.721 1 93.38 121 THR A N 1
ATOM 925 C CA . THR A 1 121 ? -10.875 -6.023 -3.207 1 93.38 121 THR A CA 1
ATOM 926 C C . THR A 1 121 ? -11.289 -5.395 -4.531 1 93.38 121 THR A C 1
ATOM 928 O O . THR A 1 121 ? -11.117 -4.188 -4.734 1 93.38 121 THR A O 1
ATOM 931 N N . LYS A 1 122 ? -11.852 -6.203 -5.383 1 93.44 122 LYS A N 1
ATOM 932 C CA . LYS A 1 122 ? -12.484 -5.754 -6.617 1 93.44 122 LYS A CA 1
ATOM 933 C C . LYS A 1 122 ? -13.875 -5.188 -6.352 1 93.44 122 LYS A C 1
ATOM 935 O O . LYS A 1 122 ? -14.578 -5.652 -5.449 1 93.44 122 LYS A O 1
ATOM 940 N N . PRO A 1 123 ? -14.289 -4.254 -7.113 1 92.62 123 PRO A N 1
ATOM 941 C CA . PRO A 1 123 ? -13.516 -3.559 -8.141 1 92.62 123 PRO A CA 1
ATOM 942 C C . PRO A 1 123 ? -12.531 -2.549 -7.559 1 92.62 123 PRO A C 1
ATOM 944 O O . PRO A 1 123 ? -12.82 -1.922 -6.535 1 92.62 123 PRO A O 1
ATOM 947 N N . LEU A 1 124 ? -11.406 -2.523 -8.172 1 89.12 124 LEU A N 1
ATOM 948 C CA . LEU A 1 124 ? -10.406 -1.552 -7.754 1 89.12 124 LEU A CA 1
ATOM 949 C C . LEU A 1 124 ? -10.297 -0.413 -8.758 1 89.12 124 LEU A C 1
ATOM 951 O O . LEU A 1 124 ? -10.227 -0.652 -9.969 1 89.12 124 LEU A O 1
ATOM 955 N N . LEU A 1 125 ? -10.312 0.858 -8.234 1 91.31 125 LEU A N 1
ATOM 956 C CA . LEU A 1 125 ? -10.148 2.025 -9.094 1 91.31 125 LEU A CA 1
ATOM 957 C C . LEU A 1 125 ? -8.75 2.066 -9.688 1 91.31 125 LEU A C 1
ATOM 959 O O . LEU A 1 125 ? -7.77 1.734 -9.016 1 91.31 125 LEU A O 1
ATOM 963 N N . PRO A 1 126 ? -8.664 2.492 -10.922 1 94.69 126 PRO A N 1
ATOM 964 C CA . PRO A 1 126 ? -7.348 2.576 -11.555 1 94.69 126 PRO A CA 1
ATOM 965 C C . PRO A 1 126 ? -6.34 3.367 -10.719 1 94.69 126 PRO A C 1
ATOM 967 O O . PRO A 1 126 ? -5.199 2.932 -10.547 1 94.69 126 PRO A O 1
ATOM 970 N N . MET A 1 127 ? -6.758 4.488 -10.172 1 93.88 127 MET A N 1
ATOM 971 C CA . MET A 1 127 ? -5.859 5.312 -9.367 1 93.88 127 MET A CA 1
ATOM 972 C C . MET A 1 127 ? -5.418 4.57 -8.109 1 93.88 127 MET A C 1
ATOM 974 O O . MET A 1 127 ? -4.27 4.695 -7.684 1 93.88 127 MET A O 1
ATOM 978 N N . GLY A 1 128 ? -6.34 3.848 -7.523 1 94.06 128 GLY A N 1
ATOM 979 C CA . GLY A 1 128 ? -5.988 3.043 -6.36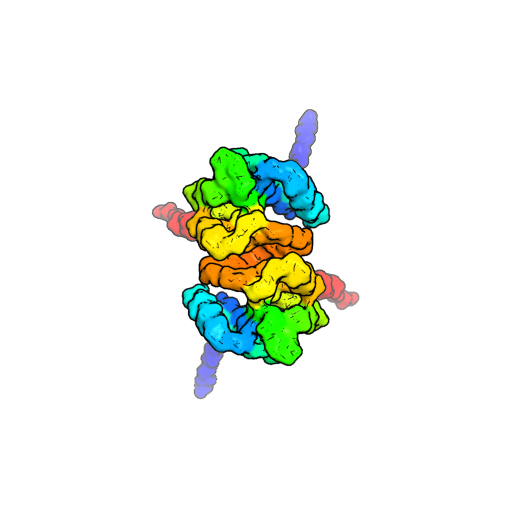3 1 94.06 128 GLY A CA 1
ATOM 980 C C . GLY A 1 128 ? -4.965 1.967 -6.672 1 94.06 128 GLY A C 1
ATOM 981 O O . GLY A 1 128 ? -4.031 1.75 -5.895 1 94.06 128 GLY A O 1
ATOM 982 N N . LEU A 1 129 ? -5.176 1.323 -7.789 1 96.38 129 LEU A N 1
ATOM 983 C CA . LEU A 1 129 ? -4.234 0.293 -8.219 1 96.38 129 LEU A CA 1
ATOM 984 C C . LEU A 1 129 ? -2.848 0.883 -8.445 1 96.38 129 LEU A C 1
ATOM 986 O O . LEU A 1 129 ? -1.851 0.333 -7.977 1 96.38 129 LEU A O 1
ATOM 990 N N . LEU A 1 130 ? -2.82 2.002 -9.109 1 96.5 130 LEU A N 1
ATOM 991 C CA . LEU A 1 130 ? -1.56 2.664 -9.43 1 96.5 130 LEU A CA 1
ATOM 992 C C . LEU A 1 130 ? -0.82 3.066 -8.156 1 96.5 130 LEU A C 1
ATOM 994 O O . LEU A 1 130 ? 0.389 2.852 -8.047 1 96.5 130 LEU A O 1
ATOM 998 N N . LYS A 1 131 ? -1.505 3.576 -7.234 1 94.56 131 LYS A N 1
ATOM 999 C CA . LYS A 1 131 ? -0.878 4.047 -6.004 1 94.56 131 LYS A CA 1
ATOM 1000 C C . LYS A 1 131 ? -0.375 2.881 -5.16 1 94.56 131 LYS A C 1
ATOM 1002 O O . LYS A 1 131 ? 0.717 2.945 -4.594 1 94.56 131 LYS A O 1
ATOM 1007 N N . ALA A 1 132 ? -1.17 1.842 -5.082 1 95.69 132 ALA A N 1
ATOM 1008 C CA . ALA A 1 132 ? -0.742 0.657 -4.344 1 95.69 132 ALA A CA 1
ATOM 1009 C C . ALA A 1 132 ? 0.532 0.068 -4.945 1 95.69 132 ALA A C 1
ATOM 1011 O O . ALA A 1 132 ? 1.5 -0.195 -4.227 1 95.69 132 ALA A O 1
ATOM 1012 N N . VAL A 1 133 ? 0.52 -0.09 -6.25 1 96.69 133 VAL A N 1
ATOM 1013 C CA . VAL A 1 133 ? 1.666 -0.652 -6.957 1 96.69 133 VAL A CA 1
ATOM 1014 C C . VAL A 1 133 ? 2.893 0.231 -6.738 1 96.69 133 VAL A C 1
ATOM 1016 O O . VAL A 1 133 ? 3.973 -0.266 -6.41 1 96.69 133 VAL A O 1
ATOM 1019 N N . ALA A 1 134 ? 2.711 1.524 -6.848 1 93.75 134 ALA A N 1
ATOM 1020 C CA . ALA A 1 134 ? 3.82 2.459 -6.668 1 93.75 134 ALA A CA 1
ATOM 1021 C C . ALA A 1 134 ? 4.402 2.354 -5.262 1 93.75 134 ALA A C 1
ATOM 1023 O O . ALA A 1 134 ? 5.621 2.373 -5.082 1 93.75 134 ALA A O 1
ATOM 1024 N N . GLY A 1 135 ? 3.52 2.256 -4.32 1 92.62 135 GLY A N 1
ATOM 1025 C CA . GLY A 1 135 ? 3.965 2.146 -2.939 1 92.62 135 GLY A CA 1
ATOM 1026 C C . GLY A 1 135 ? 4.824 0.922 -2.686 1 92.62 135 GLY A C 1
ATOM 1027 O O . GLY A 1 135 ? 5.891 1.021 -2.076 1 92.62 135 GLY A O 1
ATOM 1028 N N . PHE A 1 136 ? 4.438 -0.157 -3.172 1 94.62 136 PHE A N 1
ATOM 1029 C CA . PHE A 1 136 ? 5.105 -1.41 -2.842 1 94.62 136 PHE A CA 1
ATOM 1030 C C . PHE A 1 136 ? 6.309 -1.636 -3.75 1 94.62 136 PHE A C 1
ATOM 1032 O O . PHE A 1 136 ? 7.246 -2.348 -3.383 1 94.62 136 PHE A O 1
ATOM 1039 N N . ILE A 1 137 ? 6.328 -0.983 -4.941 1 92 137 ILE A N 1
ATOM 1040 C CA . ILE A 1 137 ? 7.531 -0.993 -5.77 1 92 137 ILE A CA 1
ATOM 1041 C C . ILE A 1 137 ? 8.633 -0.188 -5.086 1 92 137 ILE A C 1
ATOM 1043 O O . ILE A 1 137 ? 9.797 -0.6 -5.078 1 92 137 ILE A O 1
ATOM 1047 N N . ALA A 1 138 ? 8.211 0.959 -4.59 1 87.69 138 ALA A N 1
ATOM 1048 C CA . ALA A 1 138 ? 9.18 1.797 -3.883 1 87.69 138 ALA A CA 1
ATOM 1049 C C . ALA A 1 138 ? 9.797 1.048 -2.705 1 87.69 138 ALA A C 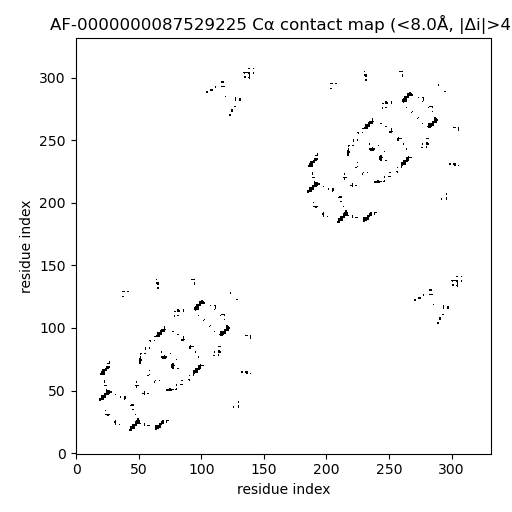1
ATOM 1051 O O . ALA A 1 138 ? 11.008 1.126 -2.479 1 87.69 138 ALA A O 1
ATOM 1052 N N . LYS A 1 139 ? 8.969 0.369 -2.01 1 86.5 139 LYS A N 1
ATOM 1053 C CA . LYS A 1 139 ? 9.453 -0.42 -0.88 1 86.5 139 LYS A CA 1
ATOM 1054 C C . LYS A 1 139 ? 10.438 -1.491 -1.337 1 86.5 139 LYS A C 1
ATOM 1056 O O . LYS A 1 139 ? 11.484 -1.687 -0.714 1 86.5 139 LYS A O 1
ATOM 1061 N N . HIS A 1 140 ? 10.039 -2.166 -2.396 1 89.12 140 HIS A N 1
ATOM 1062 C CA . HIS A 1 140 ? 10.883 -3.213 -2.951 1 89.12 140 HIS A CA 1
ATOM 1063 C C . HIS A 1 140 ? 12.242 -2.658 -3.373 1 89.12 140 HIS A C 1
ATOM 1065 O O . HIS A 1 140 ? 13.281 -3.266 -3.102 1 89.12 140 HIS A O 1
ATOM 1071 N N . LEU A 1 141 ? 12.211 -1.465 -3.898 1 82.81 141 LEU A N 1
ATOM 1072 C CA . LEU A 1 141 ? 13.438 -0.831 -4.375 1 82.81 141 LEU A CA 1
ATOM 1073 C C . LEU A 1 141 ? 14.328 -0.429 -3.209 1 82.81 141 LEU A C 1
ATOM 1075 O O . LEU A 1 141 ? 15.547 -0.607 -3.266 1 82.81 141 LEU A O 1
ATOM 1079 N N . LEU A 1 142 ? 13.773 0.093 -2.273 1 84.19 142 LEU A N 1
ATOM 1080 C CA . LEU A 1 142 ? 14.531 0.487 -1.089 1 84.19 142 LEU A CA 1
ATOM 1081 C C . LEU A 1 142 ? 15.172 -0.728 -0.424 1 84.19 142 LEU A C 1
ATOM 1083 O O . LEU A 1 142 ? 16.328 -0.68 -0.026 1 84.19 142 LEU A O 1
ATOM 1087 N N . LEU A 1 143 ? 14.398 -1.824 -0.362 1 84.62 143 LEU A N 1
ATOM 1088 C CA . LEU A 1 143 ? 14.898 -3.041 0.269 1 84.62 143 LEU A CA 1
ATOM 1089 C C . LEU A 1 143 ? 16.016 -3.662 -0.558 1 84.62 143 LEU A C 1
ATOM 1091 O O . LEU A 1 143 ? 17.016 -4.145 -0.005 1 84.62 143 LEU A O 1
ATOM 1095 N N . ARG A 1 144 ? 15.781 -3.656 -1.796 1 82.25 144 ARG A N 1
ATOM 1096 C CA . ARG A 1 144 ? 16.828 -4.168 -2.682 1 82.25 144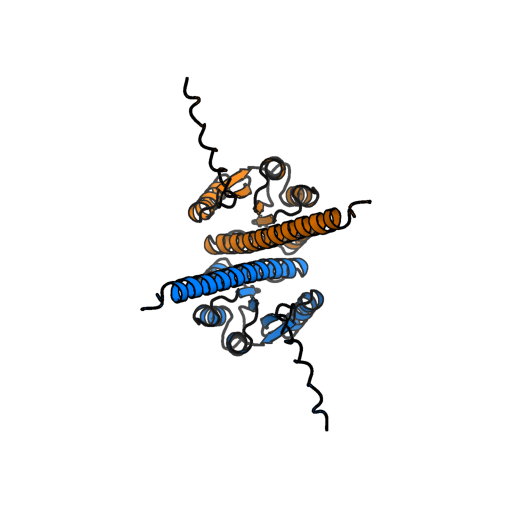 ARG A CA 1
ATOM 1097 C C . ARG A 1 144 ? 18.109 -3.361 -2.535 1 82.25 144 ARG A C 1
ATOM 1099 O O . ARG A 1 144 ? 19.203 -3.932 -2.502 1 82.25 144 ARG A O 1
ATOM 1106 N N . TYR A 1 145 ? 17.969 -2.064 -2.52 1 80.69 145 TYR A N 1
ATOM 1107 C CA . TYR A 1 145 ? 19.125 -1.177 -2.346 1 80.69 145 TYR A CA 1
ATOM 1108 C C . TYR A 1 145 ? 19.844 -1.465 -1.032 1 80.69 145 TYR A C 1
ATOM 1110 O O . TYR A 1 145 ? 21.062 -1.557 -0.998 1 80.69 145 TYR A O 1
ATOM 1118 N N . GLU A 1 146 ? 19.078 -1.589 -0.031 1 79.94 146 GLU A N 1
ATOM 1119 C CA . GLU A 1 146 ? 19.641 -1.868 1.285 1 79.94 146 GLU A CA 1
ATOM 1120 C C . GLU A 1 146 ? 20.375 -3.209 1.3 1 79.94 146 GLU A C 1
ATOM 1122 O O . GLU A 1 146 ? 21.453 -3.326 1.879 1 79.94 146 GLU A O 1
ATOM 1127 N N . ARG A 1 147 ? 19.781 -4.199 0.679 1 78.44 147 ARG A N 1
ATOM 1128 C CA . ARG A 1 147 ? 20.375 -5.527 0.616 1 78.44 147 ARG A CA 1
ATOM 1129 C C . ARG A 1 147 ? 21.703 -5.492 -0.147 1 78.44 147 ARG A C 1
ATOM 1131 O O . ARG A 1 147 ? 22.672 -6.121 0.267 1 78.44 147 ARG A O 1
ATOM 1138 N N . GLU A 1 148 ? 21.656 -4.766 -1.159 1 82 148 GLU A N 1
ATOM 1139 C CA . GLU A 1 148 ? 22.859 -4.641 -1.963 1 82 148 GLU A CA 1
ATOM 1140 C C . GLU A 1 148 ? 23.969 -3.928 -1.189 1 82 148 GLU A C 1
ATOM 1142 O O . GLU A 1 148 ? 25.141 -4.324 -1.254 1 82 148 GLU A O 1
ATOM 1147 N N . GLU A 1 149 ? 23.562 -2.877 -0.553 1 81.06 149 GLU A N 1
ATOM 1148 C CA . GLU A 1 149 ? 24.516 -2.145 0.268 1 81.06 149 GLU A CA 1
ATOM 1149 C C . GLU A 1 149 ? 25.094 -3.035 1.363 1 81.06 149 GLU A C 1
ATOM 1151 O O . GLU A 1 149 ? 26.297 -3 1.624 1 81.06 149 GLU A O 1
ATOM 1156 N N . ARG A 1 150 ? 24.234 -3.818 1.94 1 80.31 150 ARG A N 1
ATOM 1157 C CA . ARG A 1 150 ? 24.688 -4.723 2.99 1 80.31 150 ARG A CA 1
ATOM 1158 C C . ARG A 1 150 ? 25.609 -5.801 2.426 1 80.31 150 ARG A C 1
ATOM 1160 O O . ARG A 1 150 ? 26.609 -6.152 3.049 1 80.31 150 ARG A O 1
ATOM 1167 N N . ARG A 1 151 ? 25.344 -6.27 1.316 1 79.31 151 ARG A N 1
ATOM 1168 C CA . ARG A 1 151 ? 26.172 -7.281 0.659 1 79.31 151 ARG A CA 1
ATOM 1169 C C . ARG A 1 151 ? 27.547 -6.73 0.319 1 79.31 151 ARG A C 1
ATOM 1171 O O . ARG A 1 151 ? 28.562 -7.414 0.503 1 79.31 151 ARG A O 1
ATOM 1178 N N . GLN A 1 152 ? 27.609 -5.496 -0.16 1 84.19 152 GLN A N 1
ATOM 1179 C CA . GLN A 1 152 ? 28.875 -4.848 -0.497 1 84.19 152 GLN A CA 1
ATOM 1180 C C . GLN A 1 152 ? 29.719 -4.605 0.751 1 84.19 152 GLN A C 1
ATOM 1182 O O . GLN A 1 152 ? 30.938 -4.777 0.724 1 84.19 152 GLN A O 1
ATOM 1187 N N . LEU A 1 153 ? 29 -4.223 1.79 1 83.31 153 LEU A N 1
ATOM 1188 C CA . LEU A 1 153 ? 29.688 -3.982 3.051 1 83.31 153 LEU A CA 1
ATOM 1189 C C . LEU A 1 153 ? 30.266 -5.281 3.613 1 83.31 153 LEU A C 1
ATOM 1191 O O . LEU A 1 153 ? 31.391 -5.309 4.102 1 83.31 153 LEU A O 1
ATOM 1195 N N . ARG A 1 154 ? 29.578 -6.242 3.484 1 83.19 154 ARG A N 1
ATOM 1196 C CA . ARG A 1 154 ? 30.047 -7.543 3.959 1 83.19 154 ARG A CA 1
ATOM 1197 C C . ARG A 1 154 ? 31.25 -8.016 3.16 1 83.19 154 ARG A C 1
ATOM 1199 O O . ARG A 1 154 ? 32.219 -8.555 3.727 1 83.19 154 ARG A O 1
ATOM 1206 N N . LYS A 1 155 ? 31.25 -7.809 1.955 1 84.38 155 LYS A N 1
ATOM 1207 C CA . LYS A 1 155 ? 32.375 -8.164 1.099 1 84.38 155 LYS A CA 1
ATOM 1208 C C . LYS A 1 155 ? 33.625 -7.336 1.448 1 84.38 155 LYS A C 1
ATOM 1210 O O . LYS A 1 155 ? 34.719 -7.855 1.459 1 84.38 155 LYS A O 1
ATOM 1215 N N . ARG A 1 156 ? 33.406 -6.082 1.709 1 82.56 156 ARG A N 1
ATOM 1216 C CA . ARG A 1 156 ? 34.5 -5.199 2.062 1 82.56 156 ARG A CA 1
ATOM 1217 C C . ARG A 1 156 ? 35.125 -5.613 3.389 1 82.56 156 ARG A C 1
ATOM 1219 O O . ARG A 1 156 ? 36.344 -5.602 3.531 1 82.56 156 ARG A O 1
ATOM 1226 N N . VAL A 1 157 ? 34.375 -6.008 4.293 1 82 157 VAL A N 1
ATOM 1227 C CA . VAL A 1 157 ? 34.875 -6.449 5.59 1 82 157 VAL A CA 1
ATOM 1228 C C . VAL A 1 157 ? 35.594 -7.785 5.438 1 82 157 VAL A C 1
ATOM 1230 O O . VAL A 1 157 ? 36.625 -8.008 6.047 1 82 157 VAL A O 1
ATOM 1233 N N . GLN A 1 158 ? 35.062 -8.602 4.668 1 78.12 158 GLN A N 1
ATOM 1234 C CA . GLN A 1 158 ? 35.688 -9.906 4.438 1 78.12 158 GLN A CA 1
ATOM 1235 C C . GLN A 1 158 ? 37 -9.766 3.689 1 78.12 158 GLN A C 1
ATOM 1237 O O . GLN A 1 158 ? 38 -10.445 4.012 1 78.12 158 GLN A O 1
ATOM 1242 N N . TYR A 1 159 ? 37.125 -8.898 2.746 1 71.94 159 TYR A N 1
ATOM 1243 C CA . TYR A 1 159 ? 38.344 -8.719 1.981 1 71.94 159 TYR A CA 1
ATOM 1244 C C . TYR A 1 159 ? 39.344 -7.859 2.746 1 71.94 159 TYR A C 1
ATOM 1246 O O . TYR A 1 159 ? 40.562 -8 2.57 1 71.94 159 TYR A O 1
ATOM 1254 N N . GLY A 1 160 ? 38.844 -6.867 3.436 1 63.38 160 GLY A N 1
ATOM 1255 C CA . GLY A 1 160 ? 39.781 -6.121 4.246 1 63.38 160 GLY A CA 1
ATOM 1256 C C . GLY A 1 160 ? 40.375 -6.938 5.383 1 63.38 160 GLY A C 1
ATOM 1257 O O . GLY A 1 160 ? 41.406 -6.57 5.949 1 63.38 160 GLY A O 1
ATOM 1258 N N . GLN A 1 161 ? 39.844 -7.875 5.938 1 60.56 161 GLN A N 1
ATOM 1259 C CA . GLN A 1 161 ? 40.406 -8.711 6.98 1 60.56 161 GLN A CA 1
ATOM 1260 C C . GLN A 1 161 ? 41.438 -9.68 6.402 1 60.56 161 GLN A C 1
ATOM 1262 O O . GLN A 1 161 ? 42.125 -10.383 7.145 1 60.56 161 GLN A O 1
ATOM 1267 N N . HIS A 1 162 ? 41.656 -9.836 5.137 1 54.09 162 HIS A N 1
ATOM 1268 C CA . HIS A 1 162 ? 42.781 -10.664 4.762 1 54.09 162 HIS A CA 1
ATOM 1269 C C . HIS A 1 162 ? 44.094 -9.883 4.879 1 54.09 162 HIS A C 1
ATOM 1271 O O . HIS A 1 162 ? 44.344 -8.945 4.109 1 54.09 162 HIS A O 1
ATOM 1277 N N . PRO A 1 163 ? 44.75 -9.766 6.008 1 50.66 163 PRO A N 1
ATOM 1278 C CA . PRO A 1 163 ? 46.125 -9.289 6.199 1 50.66 163 PRO A CA 1
ATOM 1279 C C . PRO A 1 163 ? 47.094 -9.883 5.191 1 50.66 163 PRO A C 1
ATOM 1281 O O . PRO A 1 163 ? 46.906 -11.031 4.762 1 50.66 163 PRO A O 1
ATOM 1284 N N . THR A 1 164 ? 47.656 -9.039 4.273 1 48.12 164 THR A N 1
ATOM 1285 C CA . THR A 1 164 ? 48.906 -9.391 3.598 1 48.12 164 THR A CA 1
ATOM 1286 C C . THR A 1 164 ? 49.844 -10.07 4.562 1 48.12 164 THR A C 1
ATOM 1288 O O . THR A 1 164 ? 50.25 -9.484 5.57 1 48.12 164 THR A O 1
ATOM 1291 N N . GLY A 1 165 ? 49.656 -11.258 4.996 1 42.72 165 GLY A N 1
ATOM 1292 C CA . GLY A 1 165 ? 50.75 -12 5.562 1 42.72 165 GLY A CA 1
ATOM 1293 C C . GLY A 1 165 ? 52.062 -11.797 4.809 1 42.72 165 GLY A C 1
ATOM 1294 O O . GLY A 1 165 ? 52.125 -12.031 3.602 1 42.72 165 GLY A O 1
ATOM 1295 N N . SER A 1 166 ? 52.875 -10.766 5.262 1 36.25 166 SER A N 1
ATOM 1296 C CA . SER A 1 166 ? 54.312 -11.047 5.285 1 36.25 166 SER A CA 1
ATOM 1297 C C . SER A 1 166 ? 54.594 -12.344 6.039 1 36.25 166 SER A C 1
ATOM 1299 O O . SER A 1 166 ? 53.938 -12.648 7.035 1 36.25 166 SER A O 1
ATOM 1301 N N . MET B 1 1 ? 46.531 30.422 34.438 1 32.47 1 MET B N 1
ATOM 1302 C CA . MET B 1 1 ? 45.094 30.312 34.219 1 32.47 1 MET B CA 1
ATOM 1303 C C . MET B 1 1 ? 44.781 29.562 32.906 1 32.47 1 MET B C 1
ATOM 1305 O O . MET B 1 1 ? 45 30.109 31.828 1 32.47 1 MET B O 1
ATOM 1309 N N . VAL B 1 2 ? 45.094 28.281 33 1 36.34 2 VAL B N 1
ATOM 1310 C CA . VAL B 1 2 ? 45.062 27.375 31.859 1 36.34 2 VAL B CA 1
ATOM 1311 C C . VAL B 1 2 ? 43.625 27.25 31.328 1 36.34 2 VAL B C 1
ATOM 1313 O O . VAL B 1 2 ? 42.719 26.812 32.062 1 36.34 2 VAL B O 1
ATOM 1316 N N . LYS B 1 3 ? 43.25 28.141 30.375 1 35.12 3 LYS B N 1
ATOM 1317 C CA . LYS B 1 3 ? 42 28.047 29.656 1 35.12 3 LYS B CA 1
ATOM 1318 C C . LYS B 1 3 ? 41.719 26.609 29.188 1 35.12 3 LYS B C 1
ATOM 1320 O O . LYS B 1 3 ? 42.562 26 28.531 1 35.12 3 LYS B O 1
ATOM 1325 N N . SER B 1 4 ? 41.031 25.812 29.938 1 37.38 4 SER B N 1
ATOM 1326 C CA . SER B 1 4 ? 40.625 24.469 29.594 1 37.38 4 SER B CA 1
ATOM 1327 C C . SER B 1 4 ? 40 24.422 28.188 1 37.38 4 SER B C 1
ATOM 1329 O O . SER B 1 4 ? 39.156 25.25 27.844 1 37.38 4 SER B O 1
ATOM 1331 N N . ARG B 1 5 ? 40.75 23.953 27.219 1 35.81 5 ARG B N 1
ATOM 1332 C CA . ARG B 1 5 ? 40.281 23.75 25.844 1 35.81 5 ARG B CA 1
ATOM 1333 C C . ARG B 1 5 ? 38.938 23.031 25.812 1 35.81 5 ARG B C 1
ATOM 1335 O O . ARG B 1 5 ? 38.844 21.906 26.328 1 35.81 5 ARG B O 1
ATOM 1342 N N . LYS B 1 6 ? 37.812 23.828 25.938 1 38.03 6 LYS B N 1
ATOM 1343 C CA . LYS B 1 6 ? 36.5 23.219 25.703 1 38.03 6 LYS B CA 1
ATOM 1344 C C . LYS B 1 6 ? 36.562 22.234 24.531 1 38.03 6 LYS B C 1
ATOM 1346 O O . LYS B 1 6 ? 37.031 22.578 23.453 1 38.03 6 LYS B O 1
ATOM 1351 N N . LYS B 1 7 ? 36.656 20.922 24.781 1 39.75 7 LYS B N 1
ATOM 1352 C CA . LYS B 1 7 ? 36.562 19.859 23.797 1 39.75 7 LYS B CA 1
ATOM 1353 C C . LYS B 1 7 ? 35.469 20.156 22.781 1 39.75 7 LYS B C 1
ATOM 1355 O O . LYS B 1 7 ? 34.375 20.609 23.156 1 39.75 7 LYS B O 1
ATOM 1360 N N . PRO B 1 8 ? 35.781 20.406 21.547 1 39.19 8 PRO B N 1
ATOM 1361 C CA . PRO B 1 8 ? 34.719 20.594 20.547 1 39.19 8 PRO B CA 1
ATOM 1362 C C . PRO B 1 8 ? 33.594 19.578 20.672 1 39.19 8 PRO B C 1
ATOM 1364 O O . PRO B 1 8 ? 33.812 18.438 21.047 1 39.19 8 PRO B O 1
ATOM 1367 N N . SER B 1 9 ? 32.406 20.047 21.234 1 38.53 9 SER B N 1
ATOM 1368 C CA . SER B 1 9 ? 31.234 19.172 21.266 1 38.53 9 SER B CA 1
ATOM 1369 C C . SER B 1 9 ? 31.125 18.359 19.984 1 38.53 9 SER B C 1
ATOM 1371 O O . SER B 1 9 ? 31.281 18.891 18.891 1 38.53 9 SER B O 1
ATOM 1373 N N . THR B 1 10 ? 31.531 17.125 19.984 1 38.28 10 THR B N 1
ATOM 1374 C CA . THR B 1 10 ? 31.234 16.203 18.906 1 38.28 10 THR B CA 1
ATOM 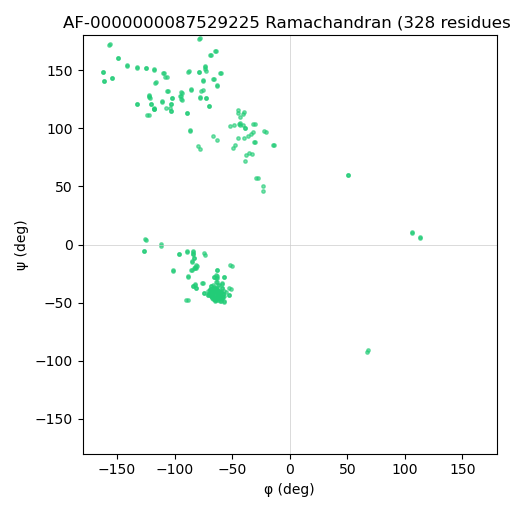1375 C C . THR B 1 10 ? 29.906 16.531 18.25 1 38.28 10 THR B C 1
ATOM 1377 O O . THR B 1 10 ? 28.922 16.812 18.938 1 38.28 10 THR B O 1
ATOM 1380 N N . PRO B 1 11 ? 29.906 17.125 17.094 1 38.59 11 PRO B N 1
ATOM 1381 C CA . PRO B 1 11 ? 28.594 17.344 16.484 1 38.59 11 PRO B CA 1
ATOM 1382 C C . PRO B 1 11 ? 27.609 16.234 16.812 1 38.59 11 PRO B C 1
ATOM 1384 O O . PRO B 1 11 ? 27.969 15.047 16.797 1 38.59 11 PRO B O 1
ATOM 1387 N N . THR B 1 12 ? 26.781 16.391 17.844 1 34.84 12 THR B N 1
ATOM 1388 C CA . THR B 1 12 ? 25.641 15.484 17.969 1 34.84 12 THR B CA 1
ATOM 1389 C C . THR B 1 12 ? 25.125 15.078 16.594 1 34.84 12 THR B C 1
ATOM 1391 O O . THR B 1 12 ? 24.828 15.938 15.75 1 34.84 12 THR B O 1
ATOM 1394 N N . HIS B 1 13 ? 25.766 14.203 15.953 1 36.66 13 HIS B N 1
ATOM 1395 C CA . HIS B 1 13 ? 25.016 13.625 14.844 1 36.66 13 HIS B CA 1
ATOM 1396 C C . HIS B 1 13 ? 23.516 13.672 15.102 1 36.66 13 HIS B C 1
ATOM 1398 O O . HIS B 1 13 ? 23.016 12.984 15.984 1 36.66 13 HIS B O 1
ATOM 1404 N N . GLN B 1 14 ? 22.891 14.82 15.344 1 36.19 14 GLN B N 1
ATOM 1405 C CA . GLN B 1 14 ? 21.438 14.742 15.289 1 36.19 14 GLN B CA 1
ATOM 1406 C C . GLN B 1 14 ? 20.984 13.562 14.43 1 36.19 14 GLN B C 1
ATOM 1408 O O . GLN B 1 14 ? 21 13.641 13.195 1 36.19 14 GLN B O 1
ATOM 1413 N N . GLY B 1 15 ? 21.5 12.508 14.594 1 37.94 15 GLY B N 1
ATOM 1414 C CA . GLY B 1 15 ? 21.016 11.281 13.984 1 37.94 15 GLY B CA 1
ATOM 1415 C C . GLY B 1 15 ? 19.516 11.273 13.766 1 37.94 15 GLY B C 1
ATOM 1416 O O . GLY B 1 15 ? 18.75 11.602 14.68 1 37.94 15 GLY B O 1
ATOM 1417 N N . SER B 1 16 ? 18.859 11.742 12.664 1 44.78 16 SER B N 1
ATOM 1418 C CA . SER B 1 16 ? 17.469 11.594 12.242 1 44.78 16 SER B CA 1
ATOM 1419 C C . SER B 1 16 ? 16.766 10.492 13.039 1 44.78 16 SER B C 1
ATOM 1421 O O . SER B 1 16 ? 17.312 9.398 13.203 1 44.78 16 SER B O 1
ATOM 1423 N N . ASN B 1 17 ? 16.25 10.82 14.188 1 48.72 17 ASN B N 1
ATOM 1424 C CA . ASN B 1 17 ? 15.438 9.898 14.984 1 48.72 17 ASN B CA 1
ATOM 1425 C C . ASN B 1 17 ? 14.859 8.773 14.125 1 48.72 17 ASN B C 1
ATOM 1427 O O . ASN B 1 17 ? 14.062 9.023 13.219 1 48.72 17 ASN B O 1
ATOM 1431 N N . LEU B 1 18 ? 15.453 7.691 14.086 1 60.75 18 LEU B N 1
ATOM 1432 C CA . LEU B 1 18 ? 15.359 6.426 13.359 1 60.75 18 LEU B CA 1
ATOM 1433 C C . LEU B 1 18 ? 13.938 5.883 13.414 1 60.75 18 LEU B C 1
ATOM 1435 O O . LEU B 1 18 ? 13.523 5.125 12.531 1 60.75 18 LEU B O 1
ATOM 1439 N N . THR B 1 19 ? 13.109 6.402 14.422 1 83.25 19 THR B N 1
ATOM 1440 C CA . THR B 1 19 ? 11.781 5.809 14.484 1 83.25 19 THR B CA 1
ATOM 1441 C C . THR B 1 19 ? 10.789 6.625 13.664 1 83.25 19 THR B C 1
ATOM 1443 O O . THR B 1 19 ? 10.758 7.855 13.758 1 83.25 19 THR B O 1
ATOM 1446 N N . LYS B 1 20 ? 10.062 6.039 12.844 1 93.31 20 LYS B N 1
ATOM 1447 C CA . LYS B 1 20 ? 9.07 6.691 12 1 93.31 20 LYS B CA 1
ATOM 1448 C C . LYS B 1 20 ? 7.824 7.062 12.805 1 93.31 20 LYS B C 1
ATOM 1450 O O . LYS B 1 20 ? 7.383 6.297 13.664 1 93.31 20 LYS B O 1
ATOM 1455 N N . LYS B 1 21 ? 7.375 8.32 12.617 1 96.75 21 LYS B N 1
ATOM 1456 C CA . LYS B 1 21 ? 6.227 8.883 13.328 1 96.75 21 LYS B CA 1
ATOM 1457 C C . LYS B 1 21 ? 4.949 8.742 12.5 1 96.75 21 LYS B C 1
ATOM 1459 O O . LYS B 1 21 ? 4.91 9.156 11.336 1 96.75 21 LYS B O 1
ATOM 1464 N N . LEU B 1 22 ? 3.881 8.156 13.141 1 98.44 22 LEU B N 1
ATOM 1465 C CA . LEU B 1 22 ? 2.594 7.977 12.477 1 98.44 22 LEU B CA 1
ATOM 1466 C C . LEU B 1 22 ? 1.506 8.781 13.18 1 98.44 22 LEU B C 1
ATOM 1468 O O . LEU B 1 22 ? 1.484 8.867 14.414 1 98.44 22 LEU B O 1
ATOM 1472 N N . LEU B 1 23 ? 0.648 9.391 12.406 1 98.81 23 LEU B N 1
ATOM 1473 C CA . LEU B 1 23 ? -0.564 10.016 12.93 1 98.81 23 LEU B CA 1
ATOM 1474 C C . LEU B 1 23 ? -1.784 9.141 12.656 1 98.81 23 LEU B C 1
ATOM 1476 O O . LEU B 1 23 ? -2.055 8.789 11.5 1 98.81 23 LEU B O 1
ATOM 1480 N N . VAL B 1 24 ? -2.447 8.766 13.727 1 98.88 24 VAL B N 1
ATOM 1481 C CA . VAL B 1 24 ? -3.678 7.992 13.609 1 98.88 24 VAL B CA 1
ATOM 1482 C C . VAL B 1 24 ? -4.867 8.852 14.039 1 98.88 24 VAL B C 1
ATOM 1484 O O . VAL B 1 24 ? -4.895 9.375 15.156 1 98.88 24 VAL B O 1
ATOM 1487 N N . VAL B 1 25 ? -5.836 8.984 13.125 1 98.88 25 VAL B N 1
ATOM 1488 C CA . VAL B 1 25 ? -7 9.828 13.367 1 98.88 25 VAL B CA 1
ATOM 1489 C C . VAL B 1 25 ? -8.266 8.984 13.359 1 98.88 25 VAL B C 1
ATOM 1491 O O . VAL B 1 25 ? -8.617 8.383 12.336 1 98.88 25 VAL B O 1
ATOM 1494 N N . ASP B 1 26 ? -8.93 8.945 14.461 1 98.69 26 ASP B N 1
ATOM 1495 C CA . ASP B 1 26 ? -10.141 8.164 14.664 1 98.69 26 ASP B CA 1
ATOM 1496 C C . ASP B 1 26 ? -10.93 8.672 15.867 1 98.69 26 ASP B C 1
ATOM 1498 O O . ASP B 1 26 ? -10.344 9.016 16.906 1 98.69 26 ASP B O 1
ATOM 1502 N N . ASP B 1 27 ? -12.258 8.695 15.727 1 98.19 27 ASP B N 1
ATOM 1503 C CA . ASP B 1 27 ? -13.016 9.242 16.859 1 98.19 27 ASP B CA 1
ATOM 1504 C C . ASP B 1 27 ? -13.359 8.148 17.859 1 98.19 27 ASP B C 1
ATOM 1506 O O . ASP B 1 27 ? -13.922 8.43 18.922 1 98.19 27 ASP B O 1
ATOM 1510 N N . SER B 1 28 ? -13.078 6.902 17.578 1 97.75 28 SER B N 1
ATOM 1511 C CA . SER B 1 28 ? -13.273 5.797 18.5 1 97.75 28 SER B CA 1
ATOM 1512 C C . SER B 1 28 ? -12.031 5.57 19.359 1 97.75 28 SER B C 1
ATOM 1514 O O . SER B 1 28 ? -11 5.117 18.859 1 97.75 28 SER B O 1
ATOM 1516 N N . PRO B 1 29 ? -12.133 5.816 20.656 1 97.81 29 PRO B N 1
ATOM 1517 C CA . PRO B 1 29 ? -10.977 5.551 21.516 1 97.81 29 PRO B CA 1
ATOM 1518 C C . PRO B 1 29 ? -10.516 4.098 21.469 1 97.81 29 PRO B C 1
ATOM 1520 O O . PRO B 1 29 ? -9.32 3.818 21.578 1 97.81 29 PRO B O 1
ATOM 1523 N N . VAL B 1 30 ? -11.438 3.186 21.297 1 97.75 30 VAL B N 1
ATOM 1524 C CA . VAL B 1 30 ? -11.125 1.763 21.219 1 97.75 30 VAL B CA 1
ATOM 1525 C C . VAL B 1 30 ? -10.289 1.486 19.969 1 97.75 30 VAL B C 1
ATOM 1527 O O . VAL B 1 30 ? -9.266 0.805 20.031 1 97.75 30 VAL B O 1
ATOM 1530 N N . GLU B 1 31 ? -10.734 2.025 18.797 1 97.12 31 GLU B N 1
ATOM 1531 C CA . GLU B 1 31 ? -10 1.854 17.547 1 97.12 31 GLU B CA 1
ATOM 1532 C C . GLU B 1 31 ? -8.594 2.441 17.656 1 97.12 31 GLU B C 1
ATOM 1534 O O . GLU B 1 31 ? -7.625 1.834 17.188 1 97.12 31 GLU B O 1
ATOM 1539 N N . LEU B 1 32 ? -8.508 3.645 18.297 1 98.31 32 LEU B N 1
ATOM 1540 C CA . LEU B 1 32 ? -7.211 4.289 18.469 1 98.31 32 LEU B CA 1
ATOM 1541 C C . LEU B 1 32 ? -6.281 3.416 19.297 1 98.31 32 LEU B C 1
ATOM 1543 O O . LEU B 1 32 ? -5.098 3.275 18.969 1 98.31 32 LEU B O 1
ATOM 1547 N N . GLN B 1 33 ? -6.789 2.83 20.312 1 98 33 GLN B N 1
ATOM 1548 C CA . GLN B 1 33 ? -5.98 2 21.203 1 98 33 GLN B CA 1
ATOM 1549 C C . GLN B 1 33 ? -5.5 0.738 20.484 1 98 33 GLN B C 1
ATOM 1551 O O . GLN B 1 33 ? -4.352 0.322 20.656 1 98 33 GLN B O 1
ATOM 1556 N N . ILE B 1 34 ? -6.359 0.125 19.688 1 97.38 34 ILE B N 1
ATOM 1557 C CA . ILE B 1 34 ? -6.02 -1.091 18.969 1 97.38 34 ILE B CA 1
ATOM 1558 C C . ILE B 1 34 ? -4.895 -0.8 17.969 1 97.38 34 ILE B C 1
ATOM 1560 O O . ILE B 1 34 ? -3.885 -1.511 17.938 1 97.38 34 ILE B O 1
ATOM 1564 N N . ILE B 1 35 ? -5.051 0.265 17.219 1 97.94 35 ILE B N 1
ATOM 1565 C CA . ILE B 1 35 ? -4.074 0.63 16.203 1 97.94 35 ILE B CA 1
ATOM 1566 C C . ILE B 1 35 ? -2.758 1.03 16.859 1 97.94 35 ILE B C 1
ATOM 1568 O O . ILE B 1 35 ? -1.68 0.657 16.406 1 97.94 35 ILE B O 1
ATOM 1572 N N . TYR B 1 36 ? -2.887 1.748 17.969 1 97.75 36 TYR B N 1
ATOM 1573 C CA . TYR B 1 36 ? -1.713 2.137 18.75 1 97.75 36 TYR B CA 1
ATOM 1574 C C . TYR B 1 36 ? -0.913 0.913 19.172 1 97.75 36 TYR B C 1
ATOM 1576 O O . TYR B 1 36 ? 0.305 0.863 18.984 1 97.75 36 TYR B O 1
ATOM 1584 N N . LYS B 1 37 ? -1.559 -0.031 19.703 1 97.75 37 LYS B N 1
ATOM 1585 C CA . LYS B 1 37 ? -0.889 -1.23 20.188 1 97.75 37 LYS B CA 1
ATOM 1586 C C . LYS B 1 37 ? -0.184 -1.973 19.062 1 97.75 37 LYS B C 1
ATOM 1588 O O . LYS B 1 37 ? 0.971 -2.379 19.203 1 97.75 37 LYS B O 1
ATOM 1593 N N . VAL B 1 38 ? -0.86 -2.08 17.953 1 97.5 38 VAL B N 1
ATOM 1594 C CA . VAL B 1 38 ? -0.324 -2.818 16.812 1 97.5 38 VAL B CA 1
ATOM 1595 C C . VAL B 1 38 ? 0.919 -2.111 16.281 1 97.5 38 VAL B C 1
ATOM 1597 O O . VAL B 1 38 ? 1.967 -2.738 16.094 1 97.5 38 VAL B O 1
ATOM 1600 N N . LEU B 1 39 ? 0.856 -0.805 16.125 1 97.81 39 LEU B N 1
ATOM 1601 C CA . LEU B 1 39 ? 1.906 -0.061 15.438 1 97.81 39 LEU B CA 1
ATOM 1602 C C . LEU B 1 39 ? 3.053 0.264 16.391 1 97.81 39 LEU B C 1
ATOM 1604 O O . LEU B 1 39 ? 4.215 0.294 15.977 1 97.81 39 LEU B O 1
ATOM 1608 N N . SER B 1 40 ? 2.73 0.543 17.672 1 97.06 40 SER B N 1
ATOM 1609 C CA . SER B 1 40 ? 3.787 0.826 18.641 1 97.06 40 SER B CA 1
ATOM 1610 C C . SER B 1 40 ? 4.676 -0.394 18.859 1 97.06 40 SER B C 1
ATOM 1612 O O . SER B 1 40 ? 5.891 -0.263 19.016 1 97.06 40 SER B O 1
ATOM 1614 N N . LYS B 1 41 ? 4.117 -1.555 18.859 1 96.38 41 LYS B N 1
ATOM 1615 C CA . LYS B 1 41 ? 4.875 -2.793 19.031 1 96.38 41 LYS B CA 1
ATOM 1616 C C . LYS B 1 41 ? 5.852 -3.002 17.875 1 96.38 41 LYS B C 1
ATOM 1618 O O . LYS B 1 41 ? 6.902 -3.625 18.047 1 96.38 41 LYS B O 1
ATOM 1623 N N . ALA B 1 42 ? 5.496 -2.434 16.75 1 95.25 42 ALA B N 1
ATOM 1624 C CA . ALA B 1 42 ? 6.344 -2.564 15.57 1 95.25 42 ALA B CA 1
ATOM 1625 C C . ALA B 1 42 ? 7.453 -1.517 15.578 1 95.25 42 ALA B C 1
ATOM 1627 O O . ALA B 1 42 ? 8.289 -1.479 14.664 1 95.25 42 ALA B O 1
ATOM 1628 N N . GLY B 1 43 ? 7.457 -0.564 16.547 1 95.38 43 GLY B N 1
ATOM 1629 C CA . GLY B 1 43 ? 8.57 0.358 16.719 1 95.38 43 GLY B CA 1
ATOM 1630 C C . GLY B 1 43 ? 8.258 1.762 16.234 1 95.38 43 GLY B C 1
ATOM 1631 O O . GLY B 1 43 ? 9.148 2.611 16.172 1 95.38 43 GLY B O 1
ATOM 1632 N N . TYR B 1 44 ? 7.035 2.02 15.93 1 96.88 44 TYR B N 1
ATOM 1633 C CA . TYR B 1 44 ? 6.664 3.352 15.469 1 96.88 44 TYR B CA 1
ATOM 1634 C C . TYR B 1 44 ? 6.324 4.262 16.641 1 96.88 44 TYR B C 1
ATOM 1636 O O . TYR B 1 44 ? 5.852 3.797 17.672 1 96.88 44 TYR B O 1
ATOM 1644 N N . THR B 1 45 ? 6.586 5.488 16.453 1 97.25 45 THR B N 1
ATOM 1645 C CA . THR B 1 45 ? 6.016 6.504 17.328 1 97.25 45 THR B CA 1
ATOM 1646 C C . THR B 1 45 ? 4.629 6.922 16.844 1 97.25 45 THR B C 1
ATOM 1648 O O . THR B 1 45 ? 4.441 7.215 15.672 1 97.25 45 THR B O 1
ATOM 1651 N N . ILE B 1 46 ? 3.701 6.973 17.797 1 98.19 46 ILE B N 1
ATOM 1652 C CA . ILE B 1 46 ? 2.32 7.184 17.375 1 98.19 46 ILE B CA 1
ATOM 1653 C C . ILE B 1 46 ? 1.768 8.445 18.031 1 98.19 46 ILE B C 1
ATOM 1655 O O . ILE B 1 46 ? 1.854 8.609 19.25 1 98.19 46 ILE B O 1
ATOM 1659 N N . ILE B 1 47 ? 1.275 9.289 17.25 1 98.19 47 ILE B N 1
ATOM 1660 C CA . ILE B 1 47 ? 0.422 10.375 17.719 1 98.19 47 ILE B CA 1
ATOM 1661 C C . ILE B 1 47 ? -1.016 10.133 17.266 1 98.19 47 ILE B C 1
ATOM 1663 O O . ILE B 1 47 ? -1.25 9.539 16.219 1 98.19 47 ILE B O 1
ATOM 1667 N N . THR B 1 48 ? -1.957 10.594 18.125 1 98.56 48 THR B N 1
ATOM 1668 C CA . THR B 1 48 ? -3.355 10.312 17.812 1 98.56 48 THR B CA 1
ATOM 1669 C C . THR B 1 48 ? -4.164 11.609 17.766 1 98.56 48 THR B C 1
ATOM 1671 O O . THR B 1 48 ? -3.762 12.625 18.328 1 98.56 48 THR B O 1
ATOM 1674 N N . ALA B 1 49 ? -5.18 11.602 17 1 98.44 49 ALA B N 1
ATOM 1675 C CA . ALA B 1 49 ? -6.211 12.641 16.953 1 98.44 49 ALA B CA 1
ATOM 1676 C C . ALA B 1 49 ? -7.605 12.023 16.969 1 98.44 49 ALA B C 1
ATOM 1678 O O . ALA B 1 49 ? -7.828 10.945 16.422 1 98.44 49 ALA B O 1
ATOM 1679 N N . SER B 1 50 ? -8.602 12.773 17.484 1 97.94 50 SER B N 1
ATOM 1680 C CA . SER B 1 50 ? -9.906 12.172 17.734 1 97.94 50 SER B CA 1
ATOM 1681 C C . SER B 1 50 ? -10.961 12.734 16.797 1 97.94 50 SER B C 1
ATOM 1683 O O . SER B 1 50 ? -12.141 12.391 16.906 1 97.94 50 SER B O 1
ATOM 1685 N N . ASP B 1 51 ? -10.547 13.641 15.977 1 97.94 51 ASP B N 1
ATOM 1686 C CA . ASP B 1 51 ? -11.445 14.148 14.945 1 97.94 51 ASP B CA 1
ATOM 1687 C C . ASP B 1 51 ? -10.656 14.734 13.773 1 97.94 51 ASP B C 1
ATOM 1689 O O . ASP B 1 51 ? -9.438 14.867 13.844 1 97.94 51 ASP B O 1
ATOM 1693 N N . GLY B 1 52 ? -11.367 15.086 12.711 1 98.25 52 GLY B N 1
ATOM 1694 C CA . GLY B 1 52 ? -10.727 15.523 11.484 1 98.25 52 GLY B CA 1
ATOM 1695 C C . GLY B 1 52 ? -9.992 16.844 11.625 1 98.25 52 GLY B C 1
ATOM 1696 O O . GLY B 1 52 ? -8.938 17.047 11.023 1 98.25 52 GLY B O 1
ATOM 1697 N N . VAL B 1 53 ? -10.547 17.734 12.438 1 98.5 53 VAL B N 1
ATOM 1698 C CA . VAL B 1 53 ? -9.922 19.047 12.641 1 98.5 53 VAL B CA 1
ATOM 1699 C C . VAL B 1 53 ? -8.586 18.875 13.359 1 98.5 53 VAL B C 1
ATOM 1701 O O . VAL B 1 53 ? -7.566 19.391 12.906 1 98.5 53 VAL B O 1
ATOM 1704 N N . GLU B 1 54 ? -8.617 18.094 14.375 1 98.44 54 GLU B N 1
ATOM 1705 C CA . GLU B 1 54 ? -7.395 17.812 15.109 1 98.44 54 GLU B CA 1
ATOM 1706 C C . GLU B 1 54 ? -6.379 17.094 14.242 1 98.44 54 GLU B C 1
ATOM 1708 O O . GLU B 1 54 ? -5.176 17.344 14.336 1 98.44 54 GLU B O 1
ATOM 1713 N N . GLY B 1 55 ? -6.875 16.172 13.391 1 98.62 55 GLY B N 1
ATOM 1714 C CA . GLY B 1 55 ? -6.008 15.453 12.477 1 98.62 55 GLY B CA 1
ATOM 1715 C C . GLY B 1 55 ? -5.242 16.359 11.539 1 98.62 55 GLY B C 1
ATOM 1716 O O . GLY B 1 55 ? -4.031 16.203 11.359 1 98.62 55 GLY B O 1
ATOM 1717 N N . VAL B 1 56 ? -5.926 17.312 10.992 1 98.69 56 VAL B N 1
ATOM 1718 C CA . VAL B 1 56 ? -5.312 18.234 10.055 1 98.69 56 VAL B CA 1
ATOM 1719 C C . VAL B 1 56 ? -4.305 19.125 10.789 1 98.69 56 VAL B C 1
ATOM 1721 O O . VAL B 1 56 ? -3.201 19.359 10.289 1 98.69 56 VAL B O 1
ATOM 1724 N N . GLU B 1 57 ? -4.703 19.578 11.977 1 98.62 57 GLU B N 1
ATOM 1725 C CA . GLU B 1 57 ? -3.824 20.422 12.781 1 98.62 57 GLU B CA 1
ATOM 1726 C C . GLU B 1 57 ? -2.533 19.703 13.141 1 98.62 57 GLU B C 1
ATOM 1728 O O . GLU B 1 57 ? -1.442 20.25 13.008 1 98.62 57 GLU B O 1
ATOM 1733 N N . LYS B 1 58 ? -2.637 18.469 13.516 1 98.69 58 LYS B N 1
ATOM 1734 C CA . LYS B 1 58 ? -1.467 17.719 13.938 1 98.69 58 LYS B CA 1
ATOM 1735 C C . LYS B 1 58 ? -0.612 17.297 12.742 1 98.69 58 LYS B C 1
ATOM 1737 O O . LYS B 1 58 ? 0.611 17.203 12.859 1 98.69 58 LYS B O 1
ATOM 1742 N N . ALA B 1 59 ? -1.274 17.031 11.609 1 98.56 59 ALA B N 1
ATOM 1743 C CA . ALA B 1 59 ? -0.498 16.781 10.391 1 98.56 59 ALA B CA 1
ATOM 1744 C C . ALA B 1 59 ? 0.444 17.953 10.102 1 98.56 59 ALA B C 1
ATOM 1746 O O . ALA B 1 59 ? 1.605 17.734 9.742 1 98.56 59 ALA B O 1
ATOM 1747 N N . LEU B 1 60 ? -0.09 19.156 10.32 1 98.06 60 LEU B N 1
ATOM 1748 C CA . LEU B 1 60 ? 0.661 20.375 10.031 1 98.06 60 LEU B CA 1
ATOM 1749 C C . LEU B 1 60 ? 1.745 20.609 11.078 1 98.06 60 LEU B C 1
ATOM 1751 O O . LEU B 1 60 ? 2.883 20.938 10.734 1 98.06 60 LEU B O 1
ATOM 1755 N N . SER B 1 61 ? 1.43 20.391 12.32 1 98.06 61 SER B N 1
ATOM 1756 C CA . SER B 1 61 ? 2.34 20.75 13.406 1 98.06 61 SER B CA 1
ATOM 1757 C C . SER B 1 61 ? 3.4 19.672 13.617 1 98.06 61 SER B C 1
ATOM 1759 O O . SER B 1 61 ? 4.559 19.984 13.898 1 98.06 61 SER B O 1
ATOM 1761 N N . GLU B 1 62 ? 3.053 18.359 13.422 1 97.12 62 GLU B N 1
ATOM 1762 C CA . GLU B 1 62 ? 3.941 17.266 13.789 1 97.12 62 GLU B CA 1
ATOM 1763 C C . GLU B 1 62 ? 4.66 16.703 12.562 1 97.12 62 GLU B C 1
ATOM 1765 O O . GLU B 1 62 ? 5.668 16 12.695 1 97.12 62 GLU B O 1
ATOM 1770 N N . LYS B 1 63 ? 4.086 16.922 11.391 1 95.12 63 LYS B N 1
ATOM 1771 C CA . LYS B 1 63 ? 4.664 16.453 10.133 1 95.12 63 LYS B CA 1
ATOM 1772 C C . LYS B 1 63 ? 5.02 14.969 10.211 1 95.12 63 LYS B C 1
ATOM 1774 O O . LYS B 1 63 ? 6.18 14.594 10.016 1 95.12 63 LYS B O 1
ATOM 1779 N N . PRO B 1 64 ? 4.02 14.141 10.461 1 97.31 64 PRO B N 1
ATOM 1780 C CA . PRO B 1 64 ? 4.277 12.695 10.555 1 97.31 64 PRO B CA 1
ATOM 1781 C C . PRO B 1 64 ? 4.75 12.102 9.227 1 97.31 64 PRO B C 1
ATOM 1783 O O . PRO B 1 64 ? 4.668 12.758 8.188 1 97.31 64 PRO B O 1
ATOM 1786 N N . ASP B 1 65 ? 5.27 10.859 9.312 1 96.25 65 ASP B N 1
ATOM 1787 C CA . ASP B 1 65 ? 5.762 10.172 8.117 1 96.25 65 ASP B CA 1
ATOM 1788 C C . ASP B 1 65 ? 4.621 9.508 7.355 1 96.25 65 ASP B C 1
ATOM 1790 O O . ASP B 1 65 ? 4.766 9.172 6.18 1 96.25 65 ASP B O 1
ATOM 1794 N N . LEU B 1 66 ? 3.52 9.297 8.047 1 97.88 66 LEU B N 1
ATOM 1795 C CA . LEU B 1 66 ? 2.336 8.672 7.469 1 97.88 66 LEU B CA 1
ATOM 1796 C C . LEU B 1 66 ? 1.104 8.938 8.328 1 97.88 66 LEU B C 1
ATOM 1798 O O . LEU B 1 66 ? 1.202 9.039 9.555 1 97.88 66 LEU B O 1
ATOM 1802 N N . ILE B 1 67 ? -0.036 9.031 7.676 1 98.75 67 ILE B N 1
ATOM 1803 C CA . ILE B 1 67 ? -1.292 9.281 8.375 1 98.75 67 ILE B CA 1
ATOM 1804 C C . ILE B 1 67 ? -2.279 8.148 8.086 1 98.75 67 ILE B C 1
ATOM 1806 O O . ILE B 1 67 ? -2.477 7.773 6.93 1 98.75 67 ILE B O 1
ATOM 1810 N N . ILE B 1 68 ? -2.834 7.586 9.102 1 98.81 68 ILE B N 1
ATOM 1811 C CA . ILE B 1 68 ? -3.996 6.707 9.008 1 98.81 68 ILE B CA 1
ATOM 1812 C C . ILE B 1 68 ? -5.254 7.469 9.43 1 98.81 68 ILE B C 1
ATOM 1814 O O . ILE B 1 68 ? -5.312 8.016 10.531 1 98.81 68 ILE B O 1
ATOM 1818 N N . LEU B 1 69 ? -6.234 7.461 8.578 1 98.81 69 LEU B N 1
ATOM 1819 C CA . LEU B 1 69 ? -7.344 8.391 8.727 1 98.81 69 LEU B CA 1
ATOM 1820 C C . LEU B 1 69 ? -8.68 7.676 8.586 1 98.81 69 LEU B C 1
ATOM 1822 O O . LEU B 1 69 ? -8.977 7.105 7.527 1 98.81 69 LEU B O 1
ATOM 1826 N N . ASP B 1 70 ? -9.523 7.723 9.586 1 98.44 70 ASP B N 1
ATOM 1827 C CA . ASP B 1 70 ? -10.891 7.207 9.492 1 98.44 70 ASP B CA 1
ATOM 1828 C C . ASP B 1 70 ? -11.766 8.133 8.648 1 98.44 70 ASP B C 1
ATOM 1830 O O . ASP B 1 70 ? -11.578 9.344 8.648 1 98.44 70 ASP B O 1
ATOM 1834 N N . VAL B 1 71 ? -12.75 7.594 8.055 1 98 71 VAL B N 1
ATOM 1835 C CA . VAL B 1 71 ? -13.656 8.375 7.219 1 98 71 VAL B CA 1
ATOM 1836 C C . VAL B 1 71 ? -14.789 8.945 8.07 1 98 71 VAL B C 1
ATOM 1838 O O . VAL B 1 71 ? -15.117 10.133 7.965 1 98 71 VAL B O 1
ATOM 1841 N N . LEU B 1 72 ? -15.383 8.109 8.891 1 97.25 72 LEU B N 1
ATOM 1842 C CA . LEU B 1 72 ? -16.531 8.523 9.688 1 97.25 72 LEU B CA 1
ATOM 1843 C C . LEU B 1 72 ? -16.094 9.156 11 1 97.25 72 LEU B C 1
ATOM 1845 O O . LEU B 1 72 ? -15.781 8.445 11.961 1 97.25 72 LEU B O 1
ATOM 1849 N N . MET B 1 73 ? -16.062 10.422 11.016 1 96.94 73 MET B N 1
ATOM 1850 C CA . MET B 1 73 ? -15.688 11.188 12.195 1 96.94 73 MET B CA 1
ATOM 1851 C C . MET B 1 73 ? -16.547 12.438 12.328 1 96.94 73 MET B C 1
ATOM 1853 O O . MET B 1 73 ? -17.078 12.945 11.336 1 96.94 73 MET B O 1
ATOM 1857 N N . PRO B 1 74 ? -16.703 12.898 13.516 1 93.69 74 PRO B N 1
ATOM 1858 C CA . PRO B 1 74 ? -17.422 14.156 13.711 1 93.69 74 PRO B CA 1
ATOM 1859 C C . PRO B 1 74 ? -16.672 15.367 13.172 1 93.69 74 PRO B C 1
ATOM 1861 O O . PRO B 1 74 ? -15.469 15.273 12.891 1 93.69 74 PRO B O 1
ATOM 1864 N N . LYS B 1 75 ? -17.391 16.578 12.961 1 93.62 75 LYS B N 1
ATOM 1865 C CA . LYS B 1 75 ? -16.828 17.828 12.484 1 93.62 75 LYS B CA 1
ATOM 1866 C C . LYS B 1 75 ? -16.359 17.703 11.031 1 93.62 75 LYS B C 1
ATOM 1868 O O . LYS B 1 75 ? -17.172 17.703 10.109 1 93.62 75 LYS B O 1
ATOM 1873 N N . LYS B 1 76 ? -15.109 17.375 10.953 1 96.44 76 LYS B N 1
ATOM 1874 C CA . LYS B 1 76 ? -14.508 17.125 9.648 1 96.44 76 LYS B CA 1
ATOM 1875 C C . LYS B 1 76 ? -14.312 15.633 9.406 1 96.44 76 LYS B C 1
ATOM 1877 O O . LYS B 1 76 ? -13.602 14.969 10.156 1 96.44 76 LYS B O 1
ATOM 1882 N N . ASN B 1 77 ? -15.023 15.133 8.352 1 97.5 77 ASN B N 1
ATOM 1883 C CA . ASN B 1 77 ? -14.883 13.703 8.117 1 97.5 77 ASN B CA 1
ATOM 1884 C C . ASN B 1 77 ? -13.57 13.375 7.41 1 97.5 77 ASN B C 1
ATOM 1886 O O . ASN B 1 77 ? -12.812 14.273 7.062 1 97.5 77 ASN B O 1
ATOM 1890 N N . GLY B 1 78 ? -13.328 12.109 7.203 1 98.31 78 GLY B N 1
ATOM 1891 C CA . GLY B 1 78 ? -12.047 11.68 6.664 1 98.31 78 GLY B CA 1
ATOM 1892 C C . GLY B 1 78 ? -11.797 12.18 5.258 1 98.31 78 GLY B C 1
ATOM 1893 O O . GLY B 1 78 ? -10.648 12.438 4.879 1 98.31 78 GLY B O 1
ATOM 1894 N N . PHE B 1 79 ? -12.859 12.328 4.449 1 98.44 79 PHE B N 1
ATOM 1895 C CA . PHE B 1 79 ? -12.695 12.844 3.096 1 98.44 79 PHE B CA 1
ATOM 1896 C C . PHE B 1 79 ? -12.289 14.312 3.123 1 98.44 79 PHE B C 1
ATOM 1898 O O . PHE B 1 79 ? -11.367 14.719 2.408 1 98.44 79 PHE B O 1
ATOM 1905 N N . GLN B 1 80 ? -12.891 15.031 3.922 1 98.56 80 GLN B N 1
ATOM 1906 C CA . GLN B 1 80 ? -12.586 16.453 4.07 1 98.56 80 GLN B CA 1
ATOM 1907 C C . GLN B 1 80 ? -11.188 16.656 4.645 1 98.56 80 GLN B C 1
ATOM 1909 O O . GLN B 1 80 ? -10.438 17.5 4.172 1 98.56 80 GLN B O 1
ATOM 1914 N N . ALA B 1 81 ? -10.875 15.859 5.637 1 98.75 81 ALA B N 1
ATOM 1915 C CA . ALA B 1 81 ? -9.547 15.953 6.246 1 98.75 81 ALA B CA 1
ATOM 1916 C C . ALA B 1 81 ? -8.461 15.594 5.238 1 98.75 81 ALA B C 1
ATOM 1918 O O . ALA B 1 81 ? -7.441 16.281 5.145 1 98.75 81 ALA B O 1
ATOM 1919 N N . CYS B 1 82 ? -8.68 14.508 4.523 1 98.75 82 CYS B N 1
ATOM 1920 C CA . CYS B 1 82 ? -7.727 14.086 3.506 1 98.75 82 CYS B CA 1
ATOM 1921 C C . CYS B 1 82 ? -7.508 15.18 2.473 1 98.75 82 CYS B C 1
ATOM 1923 O O . CYS B 1 82 ? -6.367 15.484 2.115 1 98.75 82 CYS B O 1
ATOM 1925 N N . ARG B 1 83 ? -8.594 15.789 2.045 1 98.62 83 ARG B N 1
ATOM 1926 C CA . ARG B 1 83 ? -8.508 16.891 1.081 1 98.62 83 ARG B CA 1
ATOM 1927 C C . ARG B 1 83 ? -7.68 18.047 1.637 1 98.62 83 ARG B C 1
ATOM 1929 O O . ARG B 1 83 ? -6.82 18.578 0.941 1 98.62 83 ARG B O 1
ATOM 1936 N N . SER B 1 84 ? -7.93 18.391 2.832 1 98.69 84 SER B N 1
ATOM 1937 C CA . SER B 1 84 ? -7.207 19.484 3.475 1 98.69 84 SER B CA 1
ATOM 1938 C C . SER B 1 84 ? -5.715 19.188 3.555 1 98.69 84 SER B C 1
ATOM 1940 O O . SER B 1 84 ? -4.887 20.047 3.254 1 98.69 84 SER B O 1
ATOM 1942 N N . ILE B 1 85 ? -5.352 17.969 3.902 1 98.56 85 ILE B N 1
ATOM 1943 C CA . ILE B 1 85 ? -3.961 17.562 4.066 1 98.56 85 ILE B CA 1
ATOM 1944 C C . ILE B 1 85 ? -3.26 17.562 2.711 1 98.56 85 ILE B C 1
ATOM 1946 O O . ILE B 1 85 ? -2.139 18.062 2.586 1 98.56 85 ILE B O 1
ATOM 1950 N N . LYS B 1 86 ? -3.982 17.078 1.713 1 98.25 86 LYS B N 1
ATOM 1951 C CA . LYS B 1 86 ? -3.383 16.875 0.398 1 98.25 86 LYS B CA 1
ATOM 1952 C C . LYS B 1 86 ? -3.371 18.156 -0.415 1 98.25 86 LYS B C 1
ATOM 1954 O O . LYS B 1 86 ? -2.676 18.25 -1.429 1 98.25 86 LYS B O 1
ATOM 1959 N N . SER B 1 87 ? -4.094 19.141 0.069 1 97.88 87 SER B N 1
ATOM 1960 C CA . SER B 1 87 ? -4.125 20.422 -0.627 1 97.88 87 SER B CA 1
ATOM 1961 C C . SER B 1 87 ? -3.129 21.406 -0.021 1 97.88 87 SER B C 1
ATOM 1963 O O . SER B 1 87 ? -2.938 22.516 -0.542 1 97.88 87 SER B O 1
ATOM 1965 N N . CYS B 1 88 ? -2.541 21.094 1.038 1 97.69 88 CYS B N 1
ATOM 1966 C CA . CYS B 1 88 ? -1.574 21.953 1.721 1 97.69 88 CYS B CA 1
ATOM 1967 C C . CYS B 1 88 ? -0.152 21.609 1.288 1 97.69 88 CYS B C 1
ATOM 1969 O O . CYS B 1 88 ? 0.303 20.484 1.461 1 97.69 88 CYS B O 1
ATOM 1971 N N . PRO B 1 89 ? 0.642 22.547 0.797 1 96.06 89 PRO B N 1
ATOM 1972 C CA . PRO B 1 89 ? 2.002 22.297 0.313 1 96.06 89 PRO B CA 1
ATOM 1973 C C . PRO B 1 89 ? 2.896 21.656 1.371 1 96.06 89 PRO B C 1
ATOM 1975 O O . PRO B 1 89 ? 3.777 20.859 1.038 1 96.06 89 PRO B O 1
ATOM 1978 N N . GLU B 1 90 ? 2.609 21.922 2.57 1 95.44 90 GLU B N 1
ATOM 1979 C CA . GLU B 1 90 ? 3.467 21.453 3.654 1 95.44 90 GLU B CA 1
ATOM 1980 C C . GLU B 1 90 ? 3.168 20 4.004 1 95.44 90 GLU B C 1
ATOM 1982 O O . GLU B 1 90 ? 3.996 19.312 4.613 1 95.44 90 GLU B O 1
ATOM 1987 N N . THR B 1 91 ? 1.951 19.5 3.613 1 97.25 91 THR B N 1
ATOM 1988 C CA . THR B 1 91 ? 1.576 18.172 4.102 1 97.25 91 THR B CA 1
ATOM 1989 C C . THR B 1 91 ? 1.192 17.266 2.941 1 97.25 91 THR B C 1
ATOM 1991 O O . THR B 1 91 ? 1.017 16.062 3.127 1 97.25 91 THR B O 1
ATOM 1994 N N . GLN B 1 92 ? 1.124 17.75 1.733 1 96.19 92 GLN B N 1
ATOM 1995 C CA . GLN B 1 92 ? 0.602 17.016 0.584 1 96.19 92 GLN B CA 1
ATOM 1996 C C . GLN B 1 92 ? 1.457 15.789 0.279 1 96.19 92 GLN B C 1
ATOM 1998 O O . GLN B 1 92 ? 0.976 14.82 -0.315 1 96.19 92 GLN B O 1
ATOM 2003 N N . HIS B 1 93 ? 2.707 15.789 0.723 1 93.69 93 HIS B N 1
ATOM 2004 C CA . HIS B 1 93 ? 3.633 14.703 0.419 1 93.69 93 HIS B CA 1
ATOM 2005 C C . HIS B 1 93 ? 3.475 13.555 1.406 1 93.69 93 HIS B C 1
ATOM 2007 O O . HIS B 1 93 ? 3.992 12.453 1.177 1 93.69 93 HIS B O 1
ATOM 2013 N N . ILE B 1 94 ? 2.822 13.797 2.477 1 95.62 94 ILE B N 1
ATOM 2014 C CA . ILE B 1 94 ? 2.66 12.766 3.498 1 95.62 94 ILE B CA 1
ATOM 2015 C C . ILE B 1 94 ? 1.674 11.703 3.01 1 95.62 94 ILE B C 1
ATOM 2017 O O . ILE B 1 94 ? 0.55 12.031 2.619 1 95.62 94 ILE B O 1
ATOM 2021 N N . PRO B 1 95 ? 2.023 10.445 3.004 1 97.88 95 PRO B N 1
ATOM 2022 C CA . PRO B 1 95 ? 1.063 9.414 2.615 1 97.88 95 PRO B CA 1
ATOM 2023 C C . PRO B 1 95 ? -0.131 9.328 3.562 1 97.88 95 PRO B C 1
ATOM 2025 O O . PRO B 1 95 ? 0.039 9.383 4.781 1 97.88 95 PRO B O 1
ATOM 2028 N N . VAL B 1 96 ? -1.306 9.195 2.963 1 98.56 96 VAL B N 1
ATOM 2029 C CA . VAL B 1 96 ? -2.533 9.055 3.74 1 98.56 96 VAL B CA 1
ATOM 2030 C C . VAL B 1 96 ? -3.213 7.734 3.4 1 98.56 96 VAL B C 1
ATOM 2032 O O . VAL B 1 96 ? -3.527 7.473 2.236 1 98.56 96 VAL B O 1
ATOM 2035 N N . ILE B 1 97 ? -3.389 6.914 4.383 1 98.5 97 ILE B N 1
ATOM 2036 C CA . ILE B 1 97 ? -4.184 5.695 4.266 1 98.5 97 ILE B CA 1
ATOM 2037 C C . ILE B 1 97 ? -5.547 5.902 4.922 1 98.5 97 ILE B C 1
ATOM 2039 O O . ILE B 1 97 ? -5.633 6.117 6.133 1 98.5 97 ILE B O 1
ATOM 2043 N N . LEU B 1 98 ? -6.562 5.867 4.117 1 98.31 98 LEU B N 1
ATOM 2044 C CA . LEU B 1 98 ? -7.906 5.84 4.684 1 98.31 98 LEU B CA 1
ATOM 2045 C C . LEU B 1 98 ? -8.258 4.449 5.195 1 98.31 98 LEU B C 1
ATOM 2047 O O . LEU B 1 98 ? -8.047 3.453 4.496 1 98.31 98 LEU B O 1
ATOM 2051 N N . LEU B 1 99 ? -8.656 4.336 6.414 1 97.31 99 LEU B N 1
ATOM 2052 C CA . LEU B 1 99 ? -9.102 3.1 7.047 1 97.31 99 LEU B CA 1
ATOM 2053 C C . LEU B 1 99 ? -10.516 3.244 7.594 1 97.31 99 LEU B C 1
ATOM 2055 O O . LEU B 1 99 ? -10.727 3.934 8.594 1 97.31 99 LEU B O 1
ATOM 2059 N N . SER B 1 100 ? -11.477 2.537 6.965 1 95.62 100 SER B N 1
ATOM 2060 C CA . SER B 1 100 ? -12.859 2.875 7.277 1 95.62 100 SER B CA 1
ATOM 2061 C C . SER B 1 100 ? -13.766 1.652 7.172 1 95.62 100 SER B C 1
ATOM 2063 O O . SER B 1 100 ? -13.43 0.684 6.484 1 95.62 100 SER B O 1
ATOM 2065 N N . SER B 1 101 ? -14.922 1.755 7.805 1 94.38 101 SER B N 1
ATOM 2066 C CA . SER B 1 101 ? -15.977 0.752 7.684 1 94.38 101 SER B CA 1
ATOM 2067 C C . SER B 1 101 ? -16.781 0.947 6.402 1 94.38 101 SER B C 1
ATOM 2069 O O . SER B 1 101 ? -17.531 0.06 5.992 1 94.38 101 SER B O 1
ATOM 2071 N N . LYS B 1 102 ? -16.703 2.09 5.82 1 93.62 102 LYS B N 1
ATOM 2072 C CA . LYS B 1 102 ? -17.328 2.307 4.52 1 93.62 102 LYS B CA 1
ATOM 2073 C C . LYS B 1 102 ? -16.594 1.545 3.42 1 93.62 102 LYS B C 1
ATOM 2075 O O . LYS B 1 102 ? -15.43 1.821 3.139 1 93.62 102 LYS B O 1
ATOM 2080 N N . SER B 1 103 ? -17.281 0.654 2.762 1 90.62 103 SER B N 1
ATOM 2081 C CA . SER B 1 103 ? -16.562 -0.266 1.89 1 90.62 103 SER B CA 1
ATOM 2082 C C . SER B 1 103 ? -17.109 -0.229 0.469 1 90.62 103 SER B C 1
ATOM 2084 O O . SER B 1 103 ? -16.641 -0.958 -0.406 1 90.62 103 SER B O 1
ATOM 2086 N N . GLU B 1 104 ? -18.062 0.662 0.239 1 92.62 104 GLU B N 1
ATOM 2087 C CA . GLU B 1 104 ? -18.656 0.684 -1.093 1 92.62 104 GLU B CA 1
ATOM 2088 C C . GLU B 1 104 ? -17.703 1.268 -2.121 1 92.62 104 GLU B C 1
ATOM 2090 O O . GLU B 1 104 ? -16.891 2.139 -1.796 1 92.62 104 GLU B O 1
ATOM 2095 N N . PRO B 1 105 ? -17.812 0.814 -3.348 1 91.88 105 PRO B N 1
ATOM 2096 C CA . PRO B 1 105 ? -16.953 1.345 -4.402 1 91.88 105 PRO B CA 1
ATOM 2097 C C . PRO B 1 105 ? -16.969 2.871 -4.469 1 91.88 105 PRO B C 1
ATOM 2099 O O . PRO B 1 105 ? -15.938 3.494 -4.727 1 91.88 105 PRO B O 1
ATOM 2102 N N . ALA B 1 106 ? -18.203 3.469 -4.234 1 95.38 106 ALA B N 1
ATOM 2103 C CA . ALA B 1 106 ? -18.328 4.926 -4.246 1 95.38 106 ALA B CA 1
ATOM 2104 C C . ALA B 1 106 ? -17.453 5.559 -3.162 1 95.38 106 ALA B C 1
ATOM 2106 O O . ALA B 1 106 ? -16.875 6.621 -3.369 1 95.38 106 ALA B O 1
ATOM 2107 N N . ASP B 1 107 ? -17.312 4.93 -2.043 1 95.56 107 ASP B N 1
ATOM 2108 C CA . ASP B 1 107 ? -16.484 5.43 -0.949 1 95.56 107 ASP B CA 1
ATOM 2109 C C . ASP B 1 107 ? -15.008 5.418 -1.328 1 95.56 107 ASP B C 1
ATOM 2111 O O . ASP B 1 107 ? -14.297 6.395 -1.096 1 95.56 107 ASP B O 1
ATOM 2115 N N . LYS B 1 108 ? -14.602 4.332 -1.901 1 93.69 108 LYS B N 1
ATOM 2116 C CA . LYS B 1 108 ? -13.219 4.199 -2.354 1 93.69 108 LYS B CA 1
ATOM 2117 C C . LYS B 1 108 ? -12.883 5.246 -3.414 1 93.69 108 LYS B C 1
ATOM 2119 O O . LYS B 1 108 ? -11.828 5.871 -3.361 1 93.69 108 LYS B O 1
ATOM 2124 N N . PHE B 1 109 ? -13.836 5.473 -4.301 1 95.44 109 PHE B N 1
ATOM 2125 C CA . PHE B 1 109 ? -13.672 6.48 -5.34 1 95.44 109 PHE B CA 1
ATOM 2126 C C . PHE B 1 109 ? -13.477 7.863 -4.73 1 95.44 109 PHE B C 1
ATOM 2128 O O . PHE B 1 109 ? -12.531 8.57 -5.078 1 95.44 109 PHE B O 1
ATOM 2135 N N . TRP B 1 110 ? -14.281 8.164 -3.789 1 96.25 110 TRP B N 1
ATOM 2136 C CA . TRP B 1 110 ? -14.219 9.484 -3.172 1 96.25 110 TRP B CA 1
ATOM 2137 C C . TRP B 1 110 ? -12.938 9.656 -2.367 1 96.25 110 TRP B C 1
ATOM 2139 O O . TRP B 1 110 ? -12.328 10.727 -2.371 1 96.25 110 TRP B O 1
ATOM 2149 N N . GLY B 1 111 ? -12.516 8.633 -1.699 1 97.19 111 GLY B N 1
ATOM 2150 C CA . GLY B 1 111 ? -11.258 8.672 -0.965 1 97.19 111 GLY B CA 1
ATOM 2151 C C . GLY B 1 111 ? -10.062 8.953 -1.851 1 97.19 111 GLY B C 1
ATOM 2152 O O . GLY B 1 111 ? -9.258 9.844 -1.558 1 97.19 111 GLY B O 1
ATOM 2153 N N . MET B 1 112 ? -10.016 8.242 -2.967 1 96 112 MET B N 1
ATOM 2154 C CA . MET B 1 112 ? -8.906 8.414 -3.904 1 96 112 MET B CA 1
ATOM 2155 C C . MET B 1 112 ? -8.961 9.789 -4.566 1 96 112 MET B C 1
ATOM 2157 O O . MET B 1 112 ? -7.93 10.43 -4.758 1 96 112 MET B O 1
ATOM 2161 N N . LYS B 1 113 ? -10.125 10.25 -4.824 1 96.19 113 LYS B N 1
ATOM 2162 C CA . LYS B 1 113 ? -10.328 11.555 -5.449 1 96.19 113 LYS B CA 1
ATOM 2163 C C . LYS B 1 113 ? -9.82 12.68 -4.555 1 96.19 113 LYS B C 1
ATOM 2165 O O . LYS B 1 113 ? -9.336 13.703 -5.047 1 96.19 113 LYS B O 1
ATOM 2170 N N . GLN B 1 114 ? -9.859 12.43 -3.242 1 97.5 114 GLN B N 1
ATOM 2171 C CA . GLN B 1 114 ? -9.422 13.461 -2.305 1 97.5 114 GLN B CA 1
ATOM 2172 C C . GLN B 1 114 ? -7.91 13.43 -2.117 1 97.5 114 GLN B C 1
ATOM 2174 O O . GLN B 1 114 ? -7.348 14.266 -1.411 1 97.5 114 GLN B O 1
ATOM 2179 N N . GLY B 1 115 ? -7.285 12.406 -2.672 1 97.19 115 GLY B N 1
ATOM 2180 C CA . GLY B 1 115 ? -5.832 12.375 -2.662 1 97.19 115 GLY B CA 1
ATOM 2181 C C . GLY B 1 115 ? -5.262 11.258 -1.802 1 97.19 115 GLY B C 1
ATOM 2182 O O . GLY B 1 115 ? -4.043 11.164 -1.633 1 97.19 115 GLY B O 1
ATOM 2183 N N . ALA B 1 116 ? -6.086 10.359 -1.261 1 98.12 116 ALA B N 1
ATOM 2184 C CA . ALA B 1 116 ? -5.598 9.258 -0.44 1 98.12 116 ALA B CA 1
ATOM 2185 C C . ALA B 1 116 ? -4.648 8.359 -1.231 1 98.12 116 ALA B C 1
ATOM 2187 O O . ALA B 1 116 ? -4.801 8.203 -2.445 1 98.12 116 ALA B O 1
ATOM 2188 N N . ASP B 1 117 ? -3.713 7.816 -0.518 1 96.75 117 ASP B N 1
ATOM 2189 C CA . ASP B 1 117 ? -2.746 6.926 -1.152 1 96.75 117 ASP B CA 1
ATOM 2190 C C . ASP B 1 117 ? -3.246 5.48 -1.153 1 96.75 117 ASP B C 1
ATOM 2192 O O . ASP B 1 117 ? -2.842 4.68 -1.997 1 96.75 117 ASP B O 1
ATOM 2196 N N . LEU B 1 118 ? -4.035 5.207 -0.217 1 97.06 118 LEU B N 1
ATOM 2197 C CA . LEU B 1 118 ? -4.617 3.877 -0.082 1 97.06 118 LEU B CA 1
ATOM 2198 C C . LEU B 1 118 ? -5.941 3.936 0.668 1 97.06 118 LEU B C 1
ATOM 2200 O O . LEU B 1 118 ? -6.125 4.781 1.548 1 97.06 118 LEU B O 1
ATOM 2204 N N . TYR B 1 119 ? -6.859 3.113 0.255 1 96.44 119 TYR B N 1
ATOM 2205 C CA . TYR B 1 119 ? -8.133 2.928 0.939 1 96.44 119 TYR B CA 1
ATOM 2206 C C . TYR B 1 119 ? -8.281 1.496 1.441 1 96.44 119 TYR B C 1
ATOM 2208 O O . TYR B 1 119 ? -8.297 0.553 0.647 1 96.44 119 TYR B O 1
ATOM 2216 N N . LEU B 1 120 ? -8.352 1.349 2.723 1 95.44 120 LEU B N 1
ATOM 2217 C CA . LEU B 1 120 ? -8.516 0.044 3.355 1 95.44 120 LEU B CA 1
ATOM 2218 C C . LEU B 1 120 ? -9.82 -0.022 4.137 1 95.44 120 LEU B C 1
ATOM 2220 O O . LEU B 1 120 ? -10.25 0.975 4.723 1 95.44 120 LEU B O 1
ATOM 2224 N N . THR B 1 121 ? -10.352 -1.231 4.223 1 93.38 121 THR B N 1
ATOM 2225 C CA . THR B 1 121 ? -11.633 -1.397 4.898 1 93.38 121 THR B CA 1
ATOM 2226 C C . THR B 1 121 ? -11.453 -2.096 6.242 1 93.38 121 THR B C 1
ATOM 2228 O O . THR B 1 121 ? -10.617 -2.998 6.371 1 93.38 121 THR B O 1
ATOM 2231 N N . LYS B 1 122 ? -12.242 -1.688 7.191 1 93.38 122 LYS B N 1
ATOM 2232 C CA . LYS B 1 122 ? -12.352 -2.354 8.484 1 93.38 122 LYS B CA 1
ATOM 2233 C C . LYS B 1 122 ? -13.234 -3.594 8.391 1 93.38 122 LYS B C 1
ATOM 2235 O O . LYS B 1 122 ? -14.203 -3.621 7.621 1 93.38 122 LYS B O 1
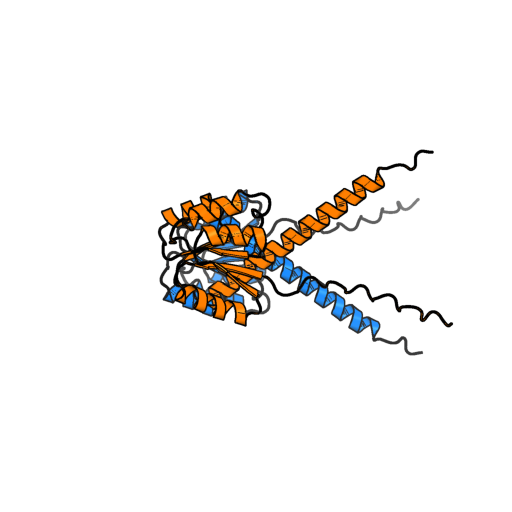ATOM 2240 N N . PRO B 1 123 ? -12.961 -4.574 9.164 1 92.62 123 PRO B N 1
ATOM 2241 C CA . PRO B 1 123 ? -11.797 -4.691 10.039 1 92.62 123 PRO B CA 1
ATOM 2242 C C . PRO B 1 123 ? -10.516 -5.027 9.281 1 92.62 123 PRO B C 1
ATOM 2244 O O . PRO B 1 123 ? -10.555 -5.742 8.281 1 92.62 123 PRO B O 1
ATOM 2247 N N . LEU B 1 124 ? -9.484 -4.422 9.742 1 89.19 124 LEU B N 1
ATOM 2248 C CA . LEU B 1 124 ? -8.188 -4.703 9.141 1 89.19 124 LEU B CA 1
ATOM 2249 C C . LEU B 1 124 ? -7.332 -5.559 10.078 1 89.19 124 LEU B C 1
ATOM 2251 O O . LEU B 1 124 ? -7.234 -5.273 11.273 1 89.19 124 LEU B O 1
ATOM 2255 N N . LEU B 1 125 ? -6.73 -6.648 9.508 1 91.44 125 LEU B N 1
ATOM 2256 C CA . LEU B 1 125 ? -5.84 -7.508 10.281 1 91.44 125 LEU B CA 1
ATOM 2257 C C . LEU B 1 125 ? -4.574 -6.754 10.688 1 91.44 125 LEU B C 1
ATOM 2259 O O . LEU B 1 125 ? -4.039 -5.969 9.898 1 91.44 125 LEU B O 1
ATOM 2263 N N . PRO B 1 126 ? -4.109 -7.02 11.867 1 94.75 126 PRO B N 1
ATOM 2264 C CA . PRO B 1 126 ? -2.885 -6.352 12.312 1 94.75 126 PRO B CA 1
ATOM 2265 C C . PRO B 1 126 ? -1.737 -6.496 11.32 1 94.75 126 PRO B C 1
ATOM 2267 O O . PRO B 1 126 ? -1.053 -5.52 11.008 1 94.75 126 PRO B O 1
ATOM 2270 N N . MET B 1 127 ? -1.543 -7.688 10.781 1 93.94 127 MET B N 1
ATOM 2271 C CA . MET B 1 127 ? -0.461 -7.918 9.828 1 93.94 127 MET B CA 1
ATOM 2272 C C . MET B 1 127 ? -0.674 -7.105 8.555 1 93.94 127 MET B C 1
ATOM 2274 O O . MET B 1 127 ? 0.285 -6.602 7.965 1 93.94 127 MET B O 1
ATOM 2278 N N . GLY B 1 128 ? -1.914 -7.02 8.125 1 94.06 128 GLY B N 1
ATOM 2279 C CA . GLY B 1 128 ? -2.225 -6.199 6.961 1 94.06 128 GLY B CA 1
ATOM 2280 C C . GLY B 1 128 ? -1.922 -4.73 7.172 1 94.06 128 GLY B C 1
ATOM 2281 O O . GLY B 1 128 ? -1.374 -4.07 6.289 1 94.06 128 GLY B O 1
ATOM 2282 N N . LEU B 1 129 ? -2.297 -4.262 8.344 1 96.38 129 LEU B N 1
ATOM 2283 C CA . LEU B 1 129 ? -2.021 -2.869 8.68 1 96.38 129 LEU B CA 1
ATOM 2284 C C . LEU B 1 129 ? -0.521 -2.598 8.695 1 96.38 129 LEU B C 1
ATOM 2286 O O . LEU B 1 129 ? -0.061 -1.613 8.109 1 96.38 129 LEU B O 1
ATOM 2290 N N . LEU B 1 130 ? 0.213 -3.486 9.289 1 96.5 130 LEU B N 1
ATOM 2291 C CA . LEU B 1 130 ? 1.66 -3.34 9.398 1 96.5 130 LEU B CA 1
ATOM 2292 C C . LEU B 1 130 ? 2.314 -3.326 8.023 1 96.5 130 LEU B C 1
ATOM 2294 O O . LEU B 1 130 ? 3.18 -2.49 7.754 1 96.5 130 LEU B O 1
ATOM 2298 N N . LYS B 1 131 ? 1.899 -4.168 7.191 1 94.56 131 LYS B N 1
ATOM 2299 C CA . LYS B 1 131 ? 2.504 -4.273 5.863 1 94.56 131 LYS B CA 1
ATOM 2300 C C . LYS B 1 131 ? 2.166 -3.055 5.008 1 94.56 131 LYS B C 1
ATOM 2302 O O . LYS B 1 131 ? 3.023 -2.537 4.293 1 94.56 131 LYS B O 1
ATOM 2307 N N . ALA B 1 132 ? 0.924 -2.631 5.078 1 95.69 132 ALA B N 1
ATOM 2308 C CA . ALA B 1 132 ? 0.529 -1.435 4.336 1 95.69 132 ALA B CA 1
ATOM 2309 C C . ALA B 1 132 ? 1.345 -0.223 4.777 1 95.69 132 ALA B C 1
ATOM 2311 O O . ALA B 1 132 ? 1.901 0.496 3.945 1 95.69 132 ALA B O 1
ATOM 2312 N N . VAL B 1 133 ? 1.432 -0.034 6.082 1 96.69 133 VAL B N 1
ATOM 2313 C CA . VAL B 1 133 ? 2.172 1.09 6.648 1 96.69 133 VAL B CA 1
ATOM 2314 C C . VAL B 1 133 ? 3.637 1.009 6.223 1 96.69 133 VAL B C 1
ATOM 2316 O O . VAL B 1 133 ? 4.215 1.999 5.77 1 96.69 133 VAL B O 1
ATOM 2319 N N . ALA B 1 134 ? 4.211 -0.171 6.301 1 93.75 134 ALA B N 1
ATOM 2320 C CA . ALA B 1 134 ? 5.613 -0.357 5.93 1 93.75 134 ALA B CA 1
ATOM 2321 C C . ALA B 1 134 ? 5.84 -0.012 4.461 1 93.75 134 ALA B C 1
ATOM 2323 O O . ALA B 1 134 ? 6.836 0.631 4.117 1 93.75 134 ALA B O 1
ATOM 2324 N N . GLY B 1 135 ? 4.926 -0.448 3.652 1 92.62 135 GLY B N 1
ATOM 2325 C CA . GLY B 1 135 ? 5.039 -0.173 2.229 1 92.62 135 GLY B CA 1
ATOM 2326 C C . GLY B 1 135 ? 5.047 1.309 1.906 1 92.62 135 GLY B C 1
ATOM 2327 O O . GLY B 1 135 ? 5.898 1.781 1.15 1 92.62 135 GLY B O 1
ATOM 2328 N N . PHE B 1 136 ? 4.207 2.025 2.5 1 94.56 136 PHE B N 1
ATOM 2329 C CA . PHE B 1 136 ? 4.031 3.426 2.129 1 94.56 136 PHE B CA 1
ATOM 2330 C C . PHE B 1 136 ? 5.027 4.309 2.867 1 94.56 136 PHE B C 1
ATOM 2332 O O . PHE B 1 136 ? 5.371 5.398 2.396 1 94.56 136 PHE B O 1
ATOM 2339 N N . ILE B 1 137 ? 5.566 3.818 4.02 1 91.94 137 ILE B N 1
ATOM 2340 C CA . ILE B 1 137 ? 6.668 4.516 4.668 1 91.94 137 ILE B CA 1
ATOM 2341 C C . ILE B 1 137 ? 7.926 4.414 3.809 1 91.94 137 ILE B C 1
ATOM 2343 O O . ILE B 1 137 ? 8.664 5.391 3.654 1 91.94 137 ILE B O 1
ATOM 2347 N N . ALA B 1 138 ? 8.133 3.203 3.324 1 87.81 138 ALA B N 1
ATOM 2348 C CA . ALA B 1 138 ? 9.289 3 2.455 1 87.81 138 ALA B CA 1
ATOM 2349 C C . ALA B 1 138 ? 9.227 3.914 1.235 1 87.81 138 ALA B C 1
ATOM 2351 O O . ALA B 1 138 ? 10.234 4.5 0.839 1 87.81 138 ALA B O 1
ATOM 2352 N N . LYS B 1 139 ? 8.078 4.004 0.694 1 86.31 139 LYS B N 1
ATOM 2353 C CA . LYS B 1 139 ? 7.891 4.883 -0.458 1 86.31 139 LYS B CA 1
ATOM 2354 C C . LYS B 1 139 ? 8.18 6.336 -0.096 1 86.31 139 LYS B C 1
ATOM 2356 O O . LYS B 1 139 ? 8.852 7.043 -0.85 1 86.31 139 LYS B O 1
ATOM 2361 N N . HIS B 1 140 ? 7.625 6.719 1.028 1 89.06 140 HIS B N 1
ATOM 2362 C CA . HIS B 1 140 ? 7.828 8.078 1.504 1 89.06 140 HIS B CA 1
ATOM 2363 C C . HIS B 1 140 ? 9.312 8.375 1.714 1 89.06 140 HIS B C 1
ATOM 2365 O O . HIS B 1 140 ? 9.797 9.438 1.328 1 89.06 140 HIS B O 1
ATOM 2371 N N . LEU B 1 141 ? 10.016 7.387 2.188 1 82.81 141 LEU B N 1
ATOM 2372 C CA . LEU B 1 141 ? 11.438 7.543 2.465 1 82.81 141 LEU B CA 1
ATOM 2373 C C . LEU B 1 141 ? 12.234 7.648 1.168 1 82.81 141 LEU B C 1
ATOM 2375 O O . LEU B 1 141 ? 13.156 8.461 1.064 1 82.81 141 LEU B O 1
ATOM 2379 N N . LEU B 1 142 ? 11.93 6.871 0.304 1 84.25 142 LEU B N 1
ATOM 2380 C CA . LEU B 1 142 ? 12.602 6.902 -0.989 1 84.25 142 LEU B CA 1
ATOM 2381 C C . LEU B 1 142 ? 12.383 8.242 -1.684 1 84.25 142 LEU B C 1
ATOM 2383 O O . LEU B 1 142 ? 13.32 8.82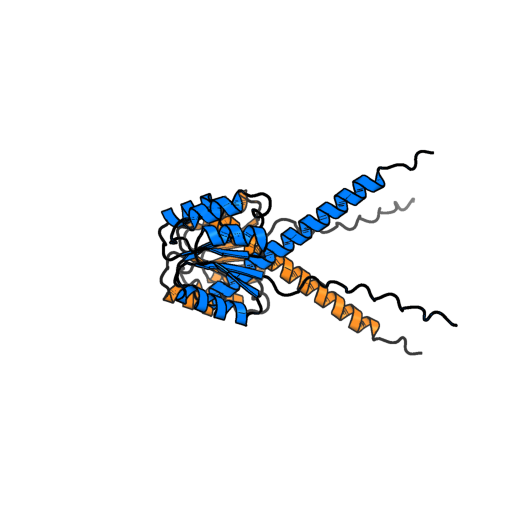 -2.24 1 84.25 142 LEU B O 1
ATOM 2387 N N . LEU B 1 143 ? 11.141 8.742 -1.594 1 84.56 143 LEU B N 1
ATOM 2388 C CA . LEU B 1 143 ? 10.805 10.008 -2.236 1 84.56 143 LEU B CA 1
ATOM 2389 C C . LEU B 1 143 ? 11.508 11.172 -1.547 1 84.56 143 LEU B C 1
ATOM 2391 O O . LEU B 1 143 ? 11.992 12.094 -2.211 1 84.56 143 LEU B O 1
ATOM 2395 N N . ARG B 1 144 ? 11.492 11.078 -0.286 1 82 144 ARG B N 1
ATOM 2396 C CA . ARG B 1 144 ? 12.203 12.109 0.468 1 82 144 ARG B CA 1
ATOM 2397 C C . ARG B 1 144 ? 13.68 12.133 0.106 1 82 144 ARG B C 1
ATOM 2399 O O . ARG B 1 144 ? 14.273 13.203 -0.054 1 82 144 ARG B O 1
ATOM 2406 N N . TYR B 1 145 ? 14.266 10.961 0.05 1 80.56 145 TYR B N 1
ATOM 2407 C CA . TYR B 1 145 ? 15.672 10.836 -0.326 1 80.56 145 TYR B CA 1
ATOM 2408 C C . TYR B 1 145 ? 15.922 11.422 -1.712 1 80.56 145 TYR B C 1
ATOM 2410 O O . TYR B 1 145 ? 16.875 12.164 -1.915 1 80.56 145 TYR B O 1
ATOM 2418 N N . GLU B 1 146 ? 15.078 11.078 -2.588 1 79.62 146 GLU B N 1
ATOM 2419 C CA . GLU B 1 146 ? 15.203 11.57 -3.955 1 79.62 146 GLU B CA 1
ATOM 2420 C C . GLU B 1 146 ? 15.078 13.094 -4.008 1 79.62 146 GLU B C 1
ATOM 2422 O O . GLU B 1 146 ? 15.82 13.758 -4.727 1 79.62 146 GLU B O 1
ATOM 2427 N N . ARG B 1 147 ? 14.133 13.625 -3.268 1 78.31 147 ARG B N 1
ATOM 2428 C CA . ARG B 1 147 ? 13.914 15.07 -3.227 1 78.31 147 ARG B CA 1
ATOM 2429 C C . ARG B 1 147 ? 15.133 15.797 -2.662 1 78.31 147 ARG B C 1
ATOM 2431 O O . ARG B 1 147 ? 15.539 16.844 -3.178 1 78.31 147 ARG B O 1
ATOM 2438 N N . GLU B 1 148 ? 15.641 15.195 -1.686 1 81.75 148 GLU B N 1
ATOM 2439 C CA . GLU B 1 148 ? 16.828 15.789 -1.066 1 81.75 148 GLU B CA 1
ATOM 2440 C C . GLU B 1 148 ? 18.016 15.766 -2.02 1 81.75 148 GLU B C 1
ATOM 2442 O O . GLU B 1 148 ? 18.766 16.734 -2.1 1 81.75 148 GLU B O 1
ATOM 2447 N N . GLU B 1 149 ? 18.156 14.633 -2.645 1 81.06 149 GLU B N 1
ATOM 2448 C CA . GLU B 1 149 ? 19.234 14.516 -3.623 1 81.06 149 GLU B CA 1
ATOM 2449 C C . GLU B 1 149 ? 19.078 15.531 -4.75 1 81.06 149 GLU B C 1
ATOM 2451 O O . GLU B 1 149 ? 20.047 16.141 -5.18 1 81.06 149 GLU B O 1
ATOM 2456 N N . ARG B 1 150 ? 17.859 15.695 -5.16 1 80.62 150 ARG B N 1
ATOM 2457 C CA . ARG B 1 150 ? 17.578 16.656 -6.219 1 80.62 150 ARG B CA 1
ATOM 2458 C C . ARG B 1 150 ? 17.844 18.078 -5.742 1 80.62 150 ARG B C 1
ATOM 2460 O O . ARG B 1 150 ? 18.391 18.906 -6.484 1 80.62 150 ARG B O 1
ATOM 2467 N N . ARG B 1 151 ? 17.516 18.375 -4.578 1 79.62 151 ARG B N 1
ATOM 2468 C CA . ARG B 1 151 ? 17.734 19.703 -4 1 79.62 151 ARG B CA 1
ATOM 2469 C C . ARG B 1 151 ? 19.234 20.016 -3.881 1 79.62 151 ARG B C 1
ATOM 2471 O O . ARG B 1 151 ? 19.656 21.125 -4.176 1 79.62 151 ARG B O 1
ATOM 2478 N N . GLN B 1 152 ? 20.016 19.016 -3.469 1 84.06 152 GLN B N 1
ATOM 2479 C CA . GLN B 1 152 ? 21.453 19.172 -3.34 1 84.06 152 GLN B CA 1
ATOM 2480 C C . GLN B 1 152 ? 22.109 19.391 -4.703 1 84.06 152 GLN B C 1
ATOM 2482 O O . GLN B 1 152 ? 23.031 20.188 -4.836 1 84.06 152 GLN B O 1
ATOM 2487 N N . LEU B 1 153 ? 21.578 18.641 -5.66 1 83.31 153 LEU B N 1
ATOM 2488 C CA . LEU B 1 153 ? 22.109 18.766 -7.016 1 83.31 153 LEU B CA 1
ATOM 2489 C C . LEU B 1 153 ? 21.797 20.141 -7.594 1 83.31 153 LEU B C 1
ATOM 2491 O O . LEU B 1 153 ? 22.656 20.766 -8.227 1 83.31 153 LEU B O 1
ATOM 2495 N N . ARG B 1 154 ? 20.734 20.594 -7.336 1 82.81 154 ARG B N 1
ATOM 2496 C CA . ARG B 1 154 ? 20.344 21.922 -7.816 1 82.81 154 ARG B CA 1
ATOM 2497 C C . ARG B 1 154 ? 21.188 23 -7.168 1 82.81 154 ARG B C 1
ATOM 2499 O O . ARG B 1 154 ? 21.609 23.953 -7.836 1 82.81 154 ARG B O 1
ATOM 2506 N N . LYS B 1 155 ? 21.484 22.859 -5.969 1 84.69 155 LYS B N 1
ATOM 2507 C CA . LYS B 1 155 ? 22.344 23.812 -5.258 1 84.69 155 LYS B CA 1
ATOM 2508 C C . LYS B 1 155 ? 23.766 23.781 -5.812 1 84.69 155 LYS B C 1
ATOM 2510 O O . LYS B 1 155 ? 24.406 24.828 -5.953 1 84.69 155 LYS B O 1
ATOM 2515 N N . ARG B 1 156 ? 24.219 22.594 -6.109 1 82.69 156 ARG B N 1
ATOM 2516 C CA . ARG B 1 156 ? 25.562 22.453 -6.66 1 82.69 156 ARG B CA 1
ATOM 2517 C C . ARG B 1 156 ? 25.672 23.094 -8.039 1 82.69 156 ARG B C 1
ATOM 2519 O O . ARG B 1 156 ? 26.656 23.75 -8.352 1 82.69 156 ARG B O 1
ATOM 2526 N N . VAL B 1 157 ? 24.688 22.938 -8.82 1 81.75 157 VAL B N 1
ATOM 2527 C CA . VAL B 1 157 ? 24.672 23.531 -10.148 1 81.75 157 VAL B CA 1
ATOM 2528 C C . VAL B 1 157 ? 24.562 25.062 -10.039 1 81.75 157 VAL B C 1
ATOM 2530 O O . VAL B 1 157 ? 25.219 25.797 -10.781 1 81.75 157 VAL B O 1
ATOM 2533 N N . GLN B 1 158 ? 23.812 25.484 -9.164 1 78.19 158 GLN B N 1
ATOM 2534 C CA . GLN B 1 158 ? 23.641 26.922 -8.961 1 78.19 158 GLN B CA 1
ATOM 2535 C C . GLN B 1 158 ? 24.906 27.547 -8.406 1 78.19 158 GLN B C 1
ATOM 2537 O O . GLN B 1 158 ? 25.312 28.641 -8.836 1 78.19 158 GLN B O 1
ATOM 2542 N N . TYR B 1 159 ? 25.609 26.938 -7.527 1 71.75 159 TYR B N 1
ATOM 2543 C CA . TYR B 1 159 ? 26.828 27.484 -6.949 1 71.75 159 TYR B CA 1
ATOM 2544 C C . TYR B 1 159 ? 28.016 27.266 -7.879 1 71.75 159 TYR B C 1
ATOM 2546 O O . TYR B 1 159 ? 28.969 28.062 -7.879 1 71.75 159 TYR B O 1
ATOM 2554 N N . GLY B 1 160 ? 28.031 26.109 -8.531 1 63.44 160 GLY B N 1
ATOM 2555 C CA . GLY B 1 160 ? 29.094 25.969 -9.508 1 63.44 160 GLY B CA 1
ATOM 2556 C C . GLY B 1 160 ? 28.984 26.922 -10.672 1 63.44 160 GLY B C 1
ATOM 2557 O O . GLY B 1 160 ? 29.953 27.156 -11.406 1 63.44 160 GLY B O 1
ATOM 2558 N N . GLN B 1 161 ? 27.953 27.391 -11.109 1 60.31 161 GLN B N 1
ATOM 2559 C CA . GLN B 1 161 ? 27.812 28.375 -12.18 1 60.31 161 GLN B CA 1
ATOM 2560 C C . GLN B 1 161 ? 28.219 29.766 -11.703 1 60.31 161 GLN B C 1
ATOM 2562 O O . GLN B 1 161 ? 28.266 30.703 -12.5 1 60.31 161 GLN B O 1
ATOM 2567 N N . HIS B 1 162 ? 28.469 30.062 -10.469 1 53.75 162 HIS B N 1
ATOM 2568 C CA . HIS B 1 162 ? 29.016 31.391 -10.219 1 53.75 162 HIS B CA 1
ATOM 2569 C C . HIS B 1 162 ? 30.5 31.453 -10.555 1 53.75 162 HIS B C 1
ATOM 2571 O O . HIS B 1 162 ? 31.328 30.844 -9.867 1 53.75 162 HIS B O 1
ATOM 2577 N N . PRO B 1 163 ? 30.938 31.641 -11.789 1 50.22 163 PRO B N 1
ATOM 2578 C CA . PRO B 1 163 ? 32.312 31.969 -12.219 1 50.22 163 PRO B CA 1
ATOM 2579 C C . PRO B 1 163 ? 32.938 33.062 -11.344 1 50.22 163 PRO B C 1
ATOM 2581 O O . PRO B 1 163 ? 32.25 33.906 -10.82 1 50.22 163 PRO B O 1
ATOM 2584 N N . THR B 1 164 ? 34.031 32.688 -10.602 1 47.84 164 THR B N 1
ATOM 2585 C CA . THR B 1 164 ? 34.969 33.688 -10.125 1 47.84 164 THR B CA 1
ATOM 2586 C C . THR B 1 164 ? 35.188 34.781 -11.18 1 47.84 164 THR B C 1
ATOM 2588 O O . THR B 1 164 ? 35.594 34.5 -12.312 1 47.84 164 THR B O 1
ATOM 2591 N N . GLY B 1 165 ? 34.344 35.688 -11.375 1 43.34 165 GLY B N 1
ATOM 2592 C CA . GLY B 1 165 ? 34.75 36.906 -12.062 1 43.34 165 GLY B CA 1
ATOM 2593 C C . GLY B 1 165 ? 36.156 37.344 -11.711 1 43.34 165 GLY B C 1
ATOM 2594 O O . GLY B 1 165 ? 36.5 37.531 -10.539 1 43.34 165 GLY B O 1
ATOM 2595 N N . SER B 1 166 ? 37.156 36.906 -12.539 1 35.66 166 SER B N 1
ATOM 2596 C CA . SER B 1 166 ? 38.219 37.906 -12.75 1 35.66 166 SER B CA 1
ATOM 2597 C C . SER B 1 166 ? 37.625 39.25 -13.18 1 35.66 166 SER B C 1
ATOM 2599 O O . SER B 1 166 ? 36.656 39.312 -13.93 1 35.66 166 SER B O 1
#

Sequence (332 aa):
MVKSRKKPSTPTHQGSNLTKKLLVVDDSPVELQIIYKVLSKAGYTIITASDGVEGVEKALSEKPDLIILDVLMPKKNGFQACRSIKSCPETQHIPVILLSSKSEPADKFWGMKQGADLYLTKPLLPMGLLKAVAGFIAKHLLLRYEREERRQLRKRVQYGQHPTGSMVKSRKKPSTPTHQGSNLTKKLLVVDDSPVELQIIYKVLSKAGYTIITASDGVEGVEKALSEKPDLIILDVLMPKKNGFQACRSIKSCPETQHIPVILLSSKSEPADKFWGMKQGADLYLTKPLLPMGLLKAVAGFIAKHLLLRYEREERRQLRKRVQYGQHPTGS

Nearest PDB structures (foldseek):
  6rh1-assembly1_C  TM=9.727E-01  e=1.439E-12  Thermotoga maritima
  2v0n-assembly1_B  TM=9.229E-01  e=1.108E-11  Caulobacter vibrioides CB15
  1m5t-assembly1_A  TM=9.512E-01  e=5.821E-11  Caulobacter vibrioides
  3gt7-assembly1_A  TM=8.935E-01  e=1.259E-11  Syntrophus aciditrophicus SB
  8wiw-assembly1_h  TM=9.444E-01  e=2.223E-10  Salmonella enterica subsp. enterica serovar Typhimurium str. LT2

Secondary structure (DSSP, 8-state):
-----------------SSPEEEEE-S-HHHHHHHHHHHHHTT-EEEEESSHHHHHHHHHHH--SEEEE-SS-SSS-HHHHHHHHHHSTTTTTS-EEEEES--SHHHHHHHHHTT-SEEEESS--HHHHHHHHHHHHHHHHHHHHHHHHHHHHHHHHHHHT-----/-----------------SSPEEEEE-S-HHHHHHHHHHHHHTT-EEEEESSHHHHHHHHHHH--SEEEE-SS-SSS-HHHHHHHHHHSTTTTTS-EEEEES--SHHHHHHHHHTT-SEEEESS--HHHHHHHHHHHHHHHHHHHHHHHHHHHHHHHHHHHTS----

InterPro domains:
  IPR001789 Signal transduction response regulator, receiver domain [PF00072] (23-133)
  IPR001789 Signal transduction response regulator, receiver domain [PS50110] (21-137)
  IPR001789 Signal transduction response regulator, receiver domain [SM00448] (20-133)
  IPR011006 CheY-like superfamily [SSF52172] (20-156)
  IPR050595 Bacterial response regulator [PTHR44591] (20-140)

Organism: NCBI:txid1859131